Protein AF-0000000078422699 (afdb_homodimer)

Solvent-accessible surface area (backbone atoms only — not comparable to full-atom values): 15041 Å² total; per-residue (Å²): 119,76,71,72,68,52,66,53,75,64,72,73,53,57,76,34,47,80,45,34,54,51,18,48,67,39,39,47,45,42,51,54,51,49,52,51,28,51,74,65,62,49,56,43,73,69,48,46,53,51,52,43,49,31,51,51,50,29,52,61,57,43,57,68,11,42,39,95,70,32,26,22,18,38,62,9,74,78,36,96,46,43,13,43,63,56,28,52,49,47,44,52,46,52,63,69,37,43,90,71,44,94,61,66,64,61,60,46,50,34,25,50,53,44,47,57,75,37,42,42,96,87,67,46,63,53,85,40,61,54,51,91,76,41,50,71,75,107,116,75,71,74,68,52,65,54,74,64,69,73,52,58,75,34,47,77,46,34,55,51,19,48,68,38,39,47,47,41,51,53,52,48,52,50,29,50,76,63,63,48,56,42,73,69,48,46,50,50,51,43,49,32,51,51,50,29,51,59,55,43,57,68,10,41,38,96,69,33,28,22,17,38,64,10,75,78,37,94,47,42,13,43,61,56,27,53,50,47,44,53,45,51,62,69,37,43,88,70,45,94,61,67,64,64,61,46,49,35,25,50,53,43,48,58,74,37,43,42,94,87,68,48,63,53,85,40,61,56,49,89,76,41,50,71,75,108

Foldseek 3Di:
DVVVVPPPLLVVQDQADAFLQSSLVSLQVLLVSCVVCVVVVNCDPVSLVSSLVSNVNSLVRNVQQAEPQLAGARHRPVWPDHWLVSLVSVLVSLVSCVVRYDDDVVSNVSSVVVQVVQQDPVRHGDTDTDHDPPVPVD/DVVVVPPPLLVVQDQADAFLQSSLVSLQVLLVSCVVCVVVVNCDPVSLVSSLVSNVNSLVRNVQQAEPQLAGARHRPVWPDHWLVSLVSVLVSLVSCVVRYDDDVVSNVSSVVVQVVQQDPVRHGDTDTDHDPPVPVD

InterPro domains:
  IPR008930 Terpenoid cyclases/protein prenyltransferase alpha-alpha toroid [SSF48239] (5-136)
  IPR011626 Alpha-macroglobulin-like, TED domain [PF07678] (2-137)
  IPR019742 Alpha-2-macroglobulin, conserved site [PS00477] (16-24)
  IPR047565 Alpha-macroglobulin-like, thiol-ester bond-forming region [SM01419] (8-37)
  IPR050473 Alpha-2-macroglobulin/Complement system [PTHR11412] (1-136)

Nearest PDB structures (foldseek):
  7q1y-assembly2_B  TM=8.318E-01  e=1.169E-13  Homo sapiens
  7q5z-assembly1_A  TM=8.099E-01  e=1.324E-12  Homo sapiens
  7q61-assembly1_A  TM=8.587E-01  e=2.650E-12  Homo sapiens
  7q60-a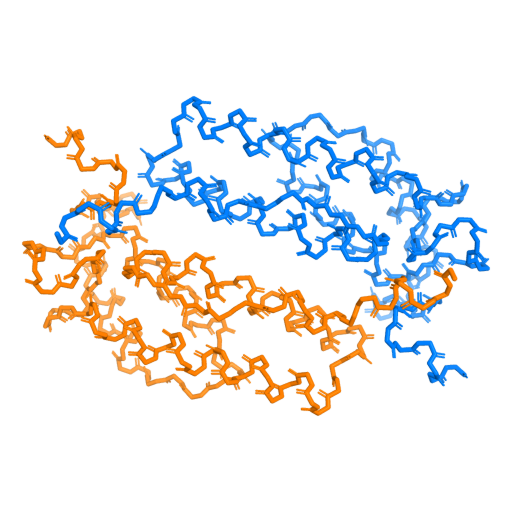ssembly1_A  TM=8.141E-01  e=1.403E-12  Homo sapiens
  7q62-assembly1_A  TM=8.544E-01  e=7.079E-12  Homo sapiens

Structure (mmCIF, N/CA/C/O backbone):
data_AF-0000000078422699-model_v1
#
loop_
_entity.id
_entity.type
_entity.pdbx_description
1 polymer 'Alpha-macroglobulin-like TED domain-containing protein'
#
loop_
_atom_site.group_PDB
_atom_site.id
_atom_site.type_symbol
_atom_site.label_atom_id
_atom_site.label_alt_id
_atom_site.label_comp_id
_atom_site.label_asym_id
_atom_site.label_entity_id
_atom_site.label_seq_id
_atom_site.pdbx_PDB_ins_code
_atom_site.Cartn_x
_atom_site.Cartn_y
_atom_site.Cartn_z
_atom_site.occupancy
_atom_site.B_iso_or_equiv
_atom_site.auth_seq_id
_atom_site.auth_comp_id
_atom_site.auth_asym_id
_atom_site.auth_atom_id
_atom_site.pdbx_PDB_model_num
ATOM 1 N N . MET A 1 1 ? 6.246 -27.844 8.32 1 26.75 1 MET A N 1
ATOM 2 C CA . MET A 1 1 ? 6.441 -27.094 7.078 1 26.75 1 MET A CA 1
ATOM 3 C C . MET A 1 1 ? 5.219 -26.234 6.762 1 26.75 1 MET A C 1
ATOM 5 O O . MET A 1 1 ? 5.352 -25.062 6.391 1 26.75 1 MET A O 1
ATOM 9 N N . MET A 1 2 ? 4.062 -26.922 6.84 1 35.12 2 MET A N 1
ATOM 10 C CA . MET A 1 2 ? 2.688 -26.453 6.668 1 35.12 2 MET A CA 1
ATOM 11 C C . MET A 1 2 ? 2.398 -25.25 7.566 1 35.12 2 MET A C 1
ATOM 13 O O . MET A 1 2 ? 1.687 -24.328 7.172 1 35.12 2 MET A O 1
ATOM 17 N N . GLY A 1 3 ? 2.932 -25.375 8.781 1 38.88 3 GLY A N 1
ATOM 18 C CA . GLY A 1 3 ? 2.646 -24.469 9.883 1 38.88 3 GLY A CA 1
ATOM 19 C C . GLY A 1 3 ? 3.135 -23.047 9.633 1 38.88 3 GLY A C 1
ATOM 20 O O . GLY A 1 3 ? 2.568 -22.094 10.156 1 38.88 3 GLY A O 1
ATOM 21 N N . ALA A 1 4 ? 4.359 -22.891 9.227 1 41.75 4 ALA A N 1
ATOM 22 C CA . ALA A 1 4 ? 5.102 -21.641 9.062 1 41.75 4 ALA A CA 1
ATOM 23 C C . ALA A 1 4 ? 4.504 -20.797 7.949 1 41.75 4 ALA A C 1
ATOM 25 O O . ALA A 1 4 ? 4.664 -19.562 7.938 1 41.75 4 ALA A O 1
ATOM 26 N N . ALA A 1 5 ? 4.051 -21.484 6.922 1 42.28 5 ALA A N 1
ATOM 27 C CA . ALA A 1 5 ? 3.354 -20.953 5.75 1 42.28 5 ALA A CA 1
ATOM 28 C C . ALA A 1 5 ? 2.16 -20.109 6.16 1 42.28 5 ALA A C 1
ATOM 30 O O . ALA A 1 5 ? 1.647 -19.312 5.363 1 42.28 5 ALA A O 1
ATOM 31 N N . LEU A 1 6 ? 1.588 -20.469 7.344 1 43.91 6 LEU A N 1
ATOM 32 C CA . LEU A 1 6 ? 0.316 -19.859 7.723 1 43.91 6 LEU A CA 1
ATOM 33 C C . LEU A 1 6 ? 0.517 -18.422 8.195 1 43.91 6 LEU A C 1
ATOM 35 O O . LEU A 1 6 ? -0.172 -17.969 9.109 1 43.91 6 LEU A O 1
ATOM 39 N N . GLN A 1 7 ? 1.735 -18.031 8.016 1 55.44 7 GLN A N 1
ATOM 40 C CA . GLN A 1 7 ? 1.656 -16.656 8.492 1 55.44 7 GLN A CA 1
ATOM 41 C C . GLN A 1 7 ? 0.415 -15.953 7.949 1 55.44 7 GLN A C 1
ATOM 43 O O . GLN A 1 7 ? 0.156 -15.984 6.746 1 55.44 7 GLN A O 1
ATOM 48 N N . ASN A 1 8 ? -0.54 -15.719 8.945 1 65.62 8 ASN A N 1
ATOM 49 C CA . ASN A 1 8 ? -1.884 -15.164 8.812 1 65.62 8 ASN A CA 1
ATOM 50 C C . ASN A 1 8 ? -1.865 -13.82 8.094 1 65.62 8 ASN A C 1
ATOM 52 O O . ASN A 1 8 ? -0.945 -13.023 8.281 1 65.62 8 ASN A O 1
ATOM 56 N N . ILE A 1 9 ? -2.439 -13.742 6.953 1 74.19 9 ILE A N 1
ATOM 57 C CA . ILE A 1 9 ? -2.576 -12.562 6.109 1 74.19 9 ILE A CA 1
ATOM 58 C C . ILE A 1 9 ? -2.854 -11.336 6.977 1 74.19 9 ILE A C 1
ATOM 60 O O . ILE A 1 9 ? -2.541 -10.203 6.586 1 74.19 9 ILE A O 1
ATOM 64 N N . ASP A 1 10 ? -3.285 -11.633 8.281 1 77.38 10 ASP A N 1
ATOM 65 C CA . ASP A 1 10 ? -3.572 -10.508 9.164 1 77.38 10 ASP A CA 1
ATOM 66 C C . ASP A 1 10 ? -2.283 -9.852 9.656 1 77.38 10 ASP A C 1
ATOM 68 O O . ASP A 1 10 ? -2.295 -8.703 10.094 1 77.38 10 ASP A O 1
ATOM 72 N N . ARG A 1 11 ? -1.204 -10.57 9.523 1 81.19 11 ARG A N 1
ATOM 73 C CA . ARG A 1 11 ? 0.077 -10.031 9.969 1 81.19 11 ARG A CA 1
ATOM 74 C C . ARG A 1 11 ? 0.639 -9.047 8.945 1 81.19 11 ARG A C 1
ATOM 76 O O . ARG A 1 11 ? 1.631 -8.367 9.211 1 81.19 11 ARG A O 1
ATOM 83 N N . LEU A 1 12 ? -0.027 -8.992 7.887 1 82.69 12 LEU A N 1
ATOM 84 C CA . LEU A 1 12 ? 0.387 -8.078 6.836 1 82.69 12 LEU A CA 1
ATOM 85 C C . LEU A 1 12 ? -0.128 -6.668 7.105 1 82.69 12 LEU A C 1
ATOM 87 O O . LEU A 1 12 ? 0.363 -5.699 6.523 1 82.69 12 LEU A O 1
ATOM 91 N N . LEU A 1 13 ? -1.117 -6.59 8.016 1 90.69 13 LEU A N 1
ATOM 92 C CA . LEU A 1 13 ? -1.605 -5.293 8.461 1 90.69 13 LEU A CA 1
ATOM 93 C C . LEU A 1 13 ? -0.64 -4.66 9.453 1 90.69 13 LEU A C 1
ATOM 95 O O . LEU A 1 13 ? -0.006 -5.367 10.242 1 90.69 13 LEU A O 1
ATOM 99 N N . ALA A 1 14 ? -0.514 -3.318 9.352 1 89.81 14 ALA A N 1
ATOM 100 C CA . ALA A 1 14 ? 0.404 -2.625 10.25 1 89.81 14 ALA A CA 1
ATOM 101 C C . ALA A 1 14 ? -0.265 -1.41 10.891 1 89.81 14 ALA A C 1
ATOM 103 O O . ALA A 1 14 ? -0.966 -0.654 10.211 1 89.81 14 ALA A O 1
ATOM 104 N N . MET A 1 15 ? -0.01 -1.233 12.188 1 94.12 15 MET A N 1
ATOM 105 C CA . MET A 1 15 ? -0.495 -0.053 12.898 1 94.12 15 MET A CA 1
ATOM 106 C C . MET A 1 15 ? 0.228 1.203 12.422 1 94.12 15 MET A C 1
ATOM 108 O O . MET A 1 15 ? 1.452 1.296 12.523 1 94.12 15 MET A O 1
ATOM 112 N N . PRO A 1 16 ? -0.598 2.119 11.914 1 94.88 16 PRO A N 1
ATOM 113 C CA . PRO A 1 16 ? 0.04 3.375 11.508 1 94.88 16 PRO A CA 1
ATOM 114 C C . PRO A 1 16 ? 0.616 4.148 12.695 1 94.88 16 PRO A C 1
ATOM 116 O O . PRO A 1 16 ? 0.021 4.164 13.773 1 94.88 16 PRO A O 1
ATOM 119 N N . HIS A 1 17 ? 1.805 4.738 12.523 1 92.94 17 HIS A N 1
ATOM 120 C CA . HIS A 1 17 ? 2.479 5.531 13.547 1 92.94 17 HIS A CA 1
ATOM 121 C C . HIS A 1 17 ? 3.48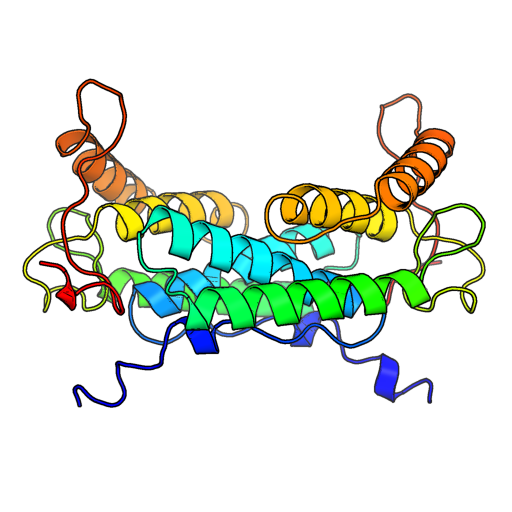2 6.496 12.93 1 92.94 17 HIS A C 1
ATOM 123 O O . HIS A 1 17 ? 3.545 6.629 11.703 1 92.94 17 HIS A O 1
ATOM 129 N N . GLY A 1 18 ? 4.125 7.262 13.883 1 90.44 18 GLY A N 1
ATOM 130 C CA . GLY A 1 18 ? 5.09 8.234 13.391 1 90.44 18 GLY A CA 1
ATOM 131 C C . GLY A 1 18 ? 4.484 9.602 13.141 1 90.44 18 GLY A C 1
ATOM 132 O O . GLY A 1 18 ? 3.348 9.867 13.539 1 90.44 18 GLY A O 1
ATOM 133 N N . CYS A 1 19 ? 5.254 10.438 12.5 1 92 19 CYS A N 1
ATOM 134 C CA . CYS A 1 19 ? 4.762 11.758 12.133 1 92 19 CYS A CA 1
ATOM 135 C C . CYS A 1 19 ? 3.623 11.656 11.125 1 92 19 CYS A C 1
ATOM 137 O O . CYS A 1 19 ? 3.225 10.555 10.742 1 92 19 CYS A O 1
ATOM 139 N N . GLY A 1 20 ? 3.023 12.789 10.812 1 94.62 20 GLY A N 1
ATOM 140 C CA . GLY A 1 20 ? 1.881 12.812 9.914 1 94.62 20 GLY A CA 1
ATOM 141 C C . GLY A 1 20 ? 2.137 12.086 8.609 1 94.62 20 GLY A C 1
ATOM 142 O O . GLY A 1 20 ? 1.288 11.32 8.141 1 94.62 20 GLY A O 1
ATOM 143 N N . GLU A 1 21 ? 3.297 12.32 8.07 1 94 21 GLU A N 1
ATOM 144 C CA . GLU A 1 21 ? 3.627 11.695 6.797 1 94 21 GLU A CA 1
ATOM 145 C C . GLU A 1 21 ? 3.854 10.195 6.957 1 94 21 GLU A C 1
ATOM 147 O O . GLU A 1 21 ? 3.328 9.398 6.18 1 94 21 GLU A O 1
ATOM 152 N N . GLN A 1 22 ? 4.629 9.758 7.945 1 92.56 22 GLN A N 1
ATOM 153 C CA . GLN A 1 22 ? 4.871 8.344 8.211 1 92.56 22 GLN A CA 1
ATOM 154 C C . GLN A 1 22 ? 3.572 7.609 8.516 1 92.56 22 GLN A C 1
ATOM 156 O O . GLN A 1 22 ? 3.369 6.48 8.07 1 92.56 22 GLN A O 1
ATOM 161 N N . ASN A 1 23 ? 2.768 8.281 9.281 1 95.62 23 ASN A N 1
ATOM 162 C CA . ASN A 1 23 ? 1.464 7.719 9.625 1 95.62 23 ASN A CA 1
ATOM 163 C C . ASN A 1 23 ? 0.647 7.395 8.375 1 95.62 23 ASN A C 1
ATOM 165 O O . ASN A 1 23 ? 0.085 6.305 8.258 1 95.62 23 ASN A O 1
ATOM 169 N N . MET A 1 24 ? 0.616 8.289 7.34 1 96.25 24 MET A N 1
ATOM 170 C CA . MET A 1 24 ? -0.187 8.102 6.133 1 96.25 24 MET A CA 1
ATOM 171 C C . MET A 1 24 ? 0.427 7.027 5.234 1 96.25 24 MET A C 1
ATOM 173 O O . MET A 1 24 ? -0.294 6.258 4.602 1 96.25 24 MET A O 1
ATOM 177 N N . VAL A 1 25 ? 1.742 6.977 5.168 1 92.88 25 VAL A N 1
ATOM 178 C CA . VAL A 1 25 ? 2.422 5.996 4.328 1 92.88 25 VAL A CA 1
ATOM 179 C C . VAL A 1 25 ? 2.168 4.59 4.863 1 92.88 25 VAL A C 1
ATOM 181 O O . VAL A 1 25 ? 2.105 3.625 4.098 1 92.88 25 VAL A O 1
ATOM 184 N N . ARG A 1 26 ? 1.968 4.43 6.141 1 92.81 26 ARG A N 1
ATOM 185 C CA . ARG A 1 26 ? 1.632 3.148 6.75 1 92.81 26 ARG A CA 1
ATOM 186 C C . ARG A 1 26 ? 0.13 2.889 6.688 1 92.81 26 ARG A C 1
ATOM 188 O O . ARG A 1 26 ? -0.305 1.735 6.664 1 92.81 26 ARG A O 1
ATOM 195 N N . PHE A 1 27 ? -0.664 3.943 6.633 1 97.12 27 PHE A N 1
ATOM 196 C CA . PHE A 1 27 ? -2.121 3.898 6.621 1 97.12 27 PHE A CA 1
ATOM 197 C C . PHE A 1 27 ? -2.633 3.35 5.293 1 97.12 27 PHE A C 1
ATOM 199 O O . PHE A 1 27 ? -3.502 2.473 5.273 1 97.12 27 PHE A O 1
ATOM 206 N N . ALA A 1 28 ? -2.057 3.764 4.207 1 96.12 28 ALA A N 1
ATOM 207 C CA . ALA A 1 28 ? -2.562 3.502 2.859 1 96.12 28 ALA A CA 1
ATOM 208 C C . ALA A 1 28 ? -2.535 2.01 2.545 1 96.12 28 ALA A C 1
ATOM 210 O O . ALA A 1 28 ? -3.514 1.458 2.035 1 96.12 28 ALA A O 1
ATOM 211 N N . PRO A 1 29 ? -1.442 1.291 2.922 1 94.69 29 PRO A N 1
ATOM 212 C CA . PRO A 1 29 ? -1.408 -0.137 2.598 1 94.69 29 PRO A CA 1
ATOM 213 C C . PRO A 1 29 ? -2.527 -0.923 3.277 1 94.69 29 PRO A C 1
ATOM 215 O O . PRO A 1 29 ? -3.016 -1.911 2.723 1 94.69 29 PRO A O 1
ATOM 218 N N . ASN A 1 30 ? -2.932 -0.471 4.426 1 95.88 30 ASN A N 1
ATOM 219 C CA . ASN A 1 30 ? -3.996 -1.175 5.133 1 95.88 30 ASN A CA 1
ATOM 220 C C . ASN A 1 30 ? -5.301 -1.15 4.344 1 95.88 30 ASN A C 1
ATOM 222 O O . ASN A 1 30 ? -6.074 -2.111 4.379 1 95.88 30 ASN A O 1
ATOM 226 N N . ILE A 1 31 ? -5.543 -0.055 3.656 1 95.88 31 ILE A N 1
ATOM 227 C CA . ILE A 1 31 ? -6.75 0.057 2.844 1 95.88 31 ILE A CA 1
ATOM 228 C C . ILE A 1 31 ? -6.68 -0.929 1.68 1 95.88 31 ILE A C 1
ATOM 230 O O . ILE A 1 31 ? -7.625 -1.68 1.436 1 95.88 31 ILE A O 1
ATOM 234 N N . TYR A 1 32 ? -5.512 -0.931 1.1 1 92.19 32 TYR A N 1
ATOM 235 C CA . TYR A 1 32 ? -5.305 -1.783 -0.065 1 92.19 32 TYR A CA 1
ATOM 236 C C . TYR A 1 32 ? -5.414 -3.256 0.31 1 92.19 32 TYR A C 1
ATOM 238 O O . TYR A 1 32 ? -6.031 -4.043 -0.411 1 92.19 32 TYR A O 1
ATOM 246 N N . ILE A 1 33 ? -4.812 -3.605 1.353 1 92.94 33 ILE A N 1
ATOM 247 C CA . ILE A 1 33 ? -4.828 -4.984 1.827 1 92.94 33 ILE A CA 1
ATOM 248 C C . ILE A 1 33 ? -6.254 -5.402 2.168 1 92.94 33 ILE A C 1
ATOM 250 O O . ILE A 1 33 ? -6.695 -6.492 1.799 1 92.94 33 ILE A O 1
ATOM 254 N N . GLN A 1 34 ? -6.953 -4.539 2.826 1 93.44 34 GLN A N 1
ATOM 255 C CA . GLN A 1 34 ? -8.336 -4.84 3.176 1 93.44 34 GLN A CA 1
ATOM 256 C C . GLN A 1 34 ? -9.188 -5.039 1.924 1 93.44 34 GLN A C 1
ATOM 258 O O . GLN A 1 34 ? -10.008 -5.957 1.862 1 93.44 34 GLN A O 1
ATOM 263 N N . GLN A 1 35 ? -9.031 -4.188 0.954 1 93.12 35 GLN A N 1
ATOM 264 C CA . GLN A 1 35 ? -9.758 -4.309 -0.303 1 93.12 35 GLN A CA 1
ATOM 265 C C . GLN A 1 35 ? -9.477 -5.652 -0.974 1 93.12 35 GLN A C 1
ATOM 267 O O . GLN A 1 35 ? -10.398 -6.32 -1.44 1 93.12 35 GLN A O 1
ATOM 272 N N . TYR A 1 36 ? -8.227 -6.047 -1.002 1 91.25 36 TYR A N 1
ATOM 273 C CA . TYR A 1 36 ? -7.848 -7.316 -1.605 1 91.25 36 TYR A CA 1
ATOM 274 C C . TYR A 1 36 ? -8.5 -8.484 -0.872 1 91.25 36 TYR A C 1
ATOM 276 O O . TYR A 1 36 ? -9.031 -9.398 -1.501 1 91.25 36 TYR A O 1
ATOM 284 N N . LEU A 1 37 ? -8.438 -8.453 0.43 1 91.44 37 LEU A N 1
ATOM 285 C CA . LEU A 1 37 ? -8.984 -9.539 1.238 1 91.44 37 LEU A CA 1
ATOM 286 C C . LEU A 1 37 ? -10.5 -9.617 1.088 1 91.44 37 LEU A C 1
ATOM 288 O O . LEU A 1 37 ? -11.07 -10.711 1.085 1 91.44 37 LEU A O 1
ATOM 292 N N . GLU A 1 38 ? -11.094 -8.461 0.993 1 92 38 GLU A N 1
ATOM 293 C CA . GLU A 1 38 ? -12.539 -8.422 0.8 1 92 38 GLU A CA 1
ATOM 294 C C . GLU A 1 38 ? -12.93 -9.023 -0.547 1 92 38 GLU A C 1
ATOM 296 O O . GLU A 1 38 ? -13.805 -9.891 -0.616 1 92 38 GLU A O 1
ATOM 301 N N . LYS A 1 39 ? -12.25 -8.617 -1.569 1 89.56 39 LYS A N 1
ATOM 302 C CA . LYS A 1 39 ? -12.578 -9.055 -2.924 1 89.56 39 LYS A CA 1
ATOM 303 C C . LYS A 1 39 ? -12.273 -10.539 -3.113 1 89.56 39 LYS A C 1
ATOM 305 O O . LYS A 1 39 ? -12.969 -11.227 -3.859 1 89.56 39 LYS A O 1
ATOM 310 N N . SER A 1 40 ? -11.266 -11.031 -2.443 1 89.94 40 SER A N 1
ATOM 311 C CA . SER A 1 40 ? -10.852 -12.422 -2.596 1 89.94 40 SER A CA 1
ATOM 312 C C . SER A 1 40 ? -11.594 -13.328 -1.615 1 89.94 40 SER A C 1
ATOM 314 O O . SER A 1 40 ? -11.297 -14.523 -1.518 1 89.94 40 SER A O 1
ATOM 316 N N . GLY A 1 41 ? -12.477 -12.781 -0.803 1 89 41 GLY A N 1
ATOM 317 C CA . GLY A 1 41 ? -13.289 -13.562 0.117 1 89 41 GLY A CA 1
ATOM 318 C C . GLY A 1 41 ? -12.523 -14.031 1.335 1 89 41 GLY A C 1
ATOM 319 O O . GLY A 1 41 ? -12.859 -15.062 1.928 1 89 41 GLY A O 1
ATOM 320 N N . GLN A 1 42 ? -11.523 -13.344 1.678 1 90.44 42 GLN A N 1
ATOM 321 C CA . GLN A 1 42 ? -10.656 -13.781 2.768 1 90.44 42 GLN A CA 1
ATOM 322 C C . GLN A 1 42 ? -10.797 -12.867 3.98 1 90.44 42 GLN A C 1
ATOM 324 O O . GLN A 1 42 ? -10.109 -13.055 4.988 1 90.44 42 GLN A O 1
ATOM 329 N N . LEU A 1 43 ? -11.648 -11.852 3.857 1 91.56 43 LEU A N 1
ATOM 330 C CA . LEU A 1 43 ? -11.812 -10.914 4.961 1 91.56 43 LEU A CA 1
ATOM 331 C C . LEU A 1 43 ? -12.734 -11.484 6.031 1 91.56 43 LEU A C 1
ATOM 333 O O . LEU A 1 43 ? -13.945 -11.281 5.988 1 91.56 43 LEU A O 1
ATOM 337 N N . THR A 1 44 ? -12.156 -12.188 7.012 1 91.19 44 THR A N 1
ATOM 338 C CA . THR A 1 44 ? -12.93 -12.703 8.141 1 91.19 44 THR A CA 1
ATOM 339 C C . THR A 1 44 ? -13.305 -11.578 9.094 1 91.19 44 THR A C 1
ATOM 341 O O . THR A 1 44 ? -12.703 -10.508 9.07 1 91.19 44 THR A O 1
ATOM 344 N N . PRO A 1 45 ? -14.258 -11.828 9.953 1 93.25 45 PRO A N 1
ATOM 345 C CA . PRO A 1 45 ? -14.625 -10.797 10.93 1 93.25 45 PRO A CA 1
ATOM 346 C C . PRO A 1 45 ? -13.445 -10.359 11.797 1 93.25 45 PRO A C 1
ATOM 348 O O . PRO A 1 45 ? -13.305 -9.18 12.117 1 93.25 45 PRO A O 1
ATOM 351 N N . GLU A 1 46 ? -12.609 -11.258 12.133 1 92.12 46 GLU A N 1
ATOM 352 C CA . GLU A 1 46 ? -11.453 -10.953 12.969 1 92.12 46 GLU A CA 1
ATOM 353 C C . GLU A 1 46 ? -10.461 -10.047 12.234 1 92.12 46 GLU A C 1
ATOM 355 O O . GLU A 1 46 ? -9.945 -9.086 12.805 1 92.12 46 GLU A O 1
ATOM 360 N N . ILE A 1 47 ? -10.234 -10.391 10.984 1 91.81 47 ILE A N 1
ATOM 361 C CA . ILE A 1 47 ? -9.305 -9.594 10.18 1 91.81 47 ILE A CA 1
ATOM 362 C C . ILE A 1 47 ? -9.906 -8.211 9.922 1 91.81 47 ILE A C 1
ATOM 364 O O . ILE A 1 47 ? -9.195 -7.203 9.969 1 91.81 47 ILE A O 1
ATOM 368 N N . ARG A 1 48 ? -11.18 -8.195 9.656 1 94.75 48 ARG A N 1
ATOM 369 C CA . ARG A 1 48 ? -11.883 -6.941 9.43 1 94.75 48 ARG A CA 1
ATOM 370 C C . ARG A 1 48 ? -11.766 -6.016 10.633 1 94.75 48 ARG A C 1
ATOM 372 O O . ARG A 1 48 ? -11.445 -4.836 10.484 1 94.75 48 ARG A O 1
ATOM 379 N N . ASP A 1 49 ? -11.992 -6.566 11.797 1 95.62 49 ASP A N 1
ATOM 380 C CA . ASP A 1 49 ? -11.93 -5.762 13.016 1 95.62 49 ASP A CA 1
ATOM 381 C C . ASP A 1 49 ? -10.523 -5.207 13.234 1 95.62 49 ASP A C 1
ATOM 383 O O . ASP A 1 49 ? -10.359 -4.051 13.617 1 95.62 49 ASP A O 1
ATOM 387 N N . LYS A 1 50 ? -9.586 -6.012 12.992 1 95.31 50 LYS A N 1
ATOM 388 C CA . LYS A 1 50 ? -8.195 -5.574 13.133 1 95.31 50 LYS A CA 1
ATOM 389 C C . LYS A 1 50 ? -7.867 -4.457 12.148 1 95.31 50 LYS A C 1
ATOM 391 O O . LYS A 1 50 ? -7.309 -3.428 12.531 1 95.31 50 LYS A O 1
ATOM 396 N N . ALA A 1 51 ? -8.18 -4.676 10.898 1 95.94 51 ALA A N 1
ATOM 397 C CA . ALA A 1 51 ? -7.91 -3.695 9.852 1 95.94 51 ALA A CA 1
ATOM 398 C C . ALA A 1 51 ? -8.602 -2.371 10.148 1 95.94 51 ALA A C 1
ATOM 400 O O . ALA A 1 51 ? -7.992 -1.305 10.047 1 95.94 51 ALA A O 1
ATOM 401 N N . GLN A 1 52 ? -9.883 -2.465 10.547 1 97.38 52 GLN A N 1
ATOM 402 C CA . GLN A 1 52 ? -10.648 -1.253 10.82 1 97.38 52 GLN A CA 1
ATOM 403 C C . GLN A 1 52 ? -10.125 -0.545 12.07 1 97.38 52 GLN A C 1
ATOM 405 O O . GLN A 1 52 ? -10.125 0.686 12.141 1 97.38 52 GLN A O 1
ATOM 410 N N . GLY A 1 53 ? -9.688 -1.351 13.07 1 97.62 53 GLY A N 1
ATOM 411 C CA . GLY A 1 53 ? -9.039 -0.756 14.234 1 97.62 53 GLY A CA 1
ATOM 412 C C . GLY A 1 53 ? -7.797 0.039 13.883 1 97.62 53 GLY A C 1
ATOM 413 O O . GLY A 1 53 ? -7.602 1.149 14.383 1 97.62 53 GLY A O 1
ATOM 414 N N . PHE A 1 54 ? -6.969 -0.518 13.031 1 97.69 54 PHE A N 1
ATOM 415 C CA . PHE A 1 54 ? -5.762 0.17 12.578 1 97.69 54 PHE A CA 1
ATOM 416 C C . PHE A 1 54 ? -6.117 1.434 11.805 1 97.69 54 PHE A C 1
ATOM 418 O O . PHE A 1 54 ? -5.496 2.48 12 1 97.69 54 PHE A O 1
ATOM 425 N N . LEU A 1 55 ? -7.152 1.346 10.914 1 98.06 55 LEU A N 1
ATOM 426 C CA . LEU A 1 55 ? -7.566 2.5 10.117 1 98.06 55 LEU A CA 1
ATOM 427 C C . LEU A 1 55 ? -8.109 3.607 11.016 1 98.06 55 LEU A C 1
ATOM 429 O O . LEU A 1 55 ? -7.801 4.785 10.812 1 98.06 55 LEU A O 1
ATOM 433 N N . LYS A 1 56 ? -8.883 3.213 12.07 1 98.31 56 LYS A N 1
ATOM 434 C CA . LYS A 1 56 ? -9.43 4.195 13 1 98.31 56 LYS A CA 1
ATOM 435 C C . LYS A 1 56 ? -8.312 4.902 13.773 1 98.31 56 LYS A C 1
ATOM 437 O O . LYS A 1 56 ? -8.328 6.125 13.914 1 98.31 56 LYS A O 1
ATOM 442 N N . SER A 1 57 ? -7.402 4.133 14.18 1 98.19 57 SER A N 1
ATOM 443 C CA . SER A 1 57 ? -6.277 4.699 14.922 1 98.19 57 SER A CA 1
ATOM 444 C C . SER A 1 57 ? -5.457 5.637 14.039 1 98.19 57 SER A C 1
ATOM 446 O O . SER A 1 57 ? -5.07 6.723 14.469 1 98.19 57 SER A O 1
ATOM 448 N N . GLY A 1 58 ? -5.184 5.203 12.828 1 98.31 58 GLY A N 1
ATOM 449 C CA . GLY A 1 58 ? -4.453 6.043 11.898 1 98.31 58 GLY A CA 1
ATOM 450 C C . GLY A 1 58 ? -5.172 7.336 11.57 1 98.31 58 GLY A C 1
ATOM 451 O O . GLY A 1 58 ? -4.543 8.391 11.453 1 98.31 58 GLY A O 1
ATOM 452 N N . TYR A 1 59 ? -6.484 7.227 11.43 1 98.62 59 TYR A N 1
ATOM 453 C CA . TYR A 1 59 ? -7.309 8.398 11.156 1 98.62 59 TYR A CA 1
ATOM 454 C C . TYR A 1 59 ? -7.234 9.398 12.297 1 98.62 59 TYR A C 1
ATOM 456 O O . TYR A 1 59 ? -6.938 10.578 12.086 1 98.62 59 TYR A O 1
ATOM 464 N N . GLN A 1 60 ? -7.398 8.977 13.5 1 97.94 60 GLN A N 1
ATOM 465 C CA . GLN A 1 60 ? -7.363 9.844 14.672 1 97.94 60 GLN A CA 1
ATOM 466 C C . GLN A 1 60 ? -5.973 10.438 14.867 1 97.94 60 GLN A C 1
ATOM 468 O O . GLN A 1 60 ? -5.844 11.625 15.195 1 97.94 60 GLN A O 1
ATOM 473 N N . ARG A 1 61 ? -5.023 9.648 14.656 1 97.88 61 ARG A N 1
ATOM 474 C CA . ARG A 1 61 ? -3.654 10.133 14.797 1 97.88 61 ARG A CA 1
ATOM 475 C C . ARG A 1 61 ? -3.344 11.219 13.766 1 97.88 61 ARG A C 1
ATOM 477 O O . ARG A 1 61 ? -2.682 12.211 14.078 1 97.88 61 ARG A O 1
ATOM 484 N N . GLU A 1 62 ? -3.811 10.992 12.539 1 98.44 62 GLU A N 1
ATOM 485 C CA . GLU A 1 62 ? -3.512 11.945 11.477 1 98.44 62 GLU A CA 1
ATOM 486 C C . GLU A 1 62 ? -4.117 13.312 11.766 1 98.44 62 GLU A C 1
ATOM 488 O O . GLU A 1 62 ? -3.557 14.344 11.383 1 98.44 62 GLU A O 1
ATOM 493 N N . LEU A 1 63 ? -5.227 13.359 12.5 1 98.31 63 LEU A N 1
ATOM 494 C CA . LEU A 1 63 ? -5.914 14.609 12.805 1 98.31 63 LEU A CA 1
ATOM 495 C C . LEU A 1 63 ? -5.062 15.492 13.703 1 98.31 63 LEU A C 1
ATOM 497 O O . LEU A 1 63 ? -5.219 16.719 13.703 1 98.31 63 LEU A O 1
ATOM 501 N N . LYS A 1 64 ? -4.125 14.914 14.414 1 97.25 64 LYS A N 1
ATOM 502 C CA . LYS A 1 64 ? -3.229 15.68 15.273 1 97.25 64 LYS A CA 1
ATOM 503 C C . LYS A 1 64 ? -2.254 16.516 14.453 1 97.25 64 LYS A C 1
ATOM 505 O O . LYS A 1 64 ? -1.622 17.438 14.977 1 97.25 64 LYS A O 1
ATOM 510 N N . TYR A 1 65 ? -2.209 16.203 13.188 1 97.81 65 TYR A N 1
ATOM 511 C CA . TYR A 1 65 ? -1.249 16.875 12.32 1 97.81 65 TYR A CA 1
ATOM 512 C C . TYR A 1 65 ? -1.954 17.844 11.383 1 97.81 65 TYR A C 1
ATOM 514 O O . TYR A 1 65 ? -1.352 18.344 10.43 1 97.81 65 TYR A O 1
ATOM 522 N N . LYS A 1 66 ? -3.201 18.047 11.648 1 98.25 66 LYS A N 1
ATOM 523 C CA . LYS A 1 66 ? -4.02 18.969 10.875 1 98.25 66 LYS A CA 1
ATOM 524 C C . LYS A 1 66 ? -3.834 20.406 11.367 1 98.25 66 LYS A C 1
ATOM 526 O O . LYS A 1 66 ? -3.797 20.656 12.57 1 98.25 66 LYS A O 1
ATOM 531 N N . HIS A 1 67 ? -3.711 21.344 10.445 1 98.19 67 HIS A N 1
ATOM 532 C CA . HIS A 1 67 ? -3.686 22.781 10.734 1 98.19 67 HIS A CA 1
ATOM 533 C C . HIS A 1 67 ? -5.098 23.359 10.797 1 98.19 67 HIS A C 1
AT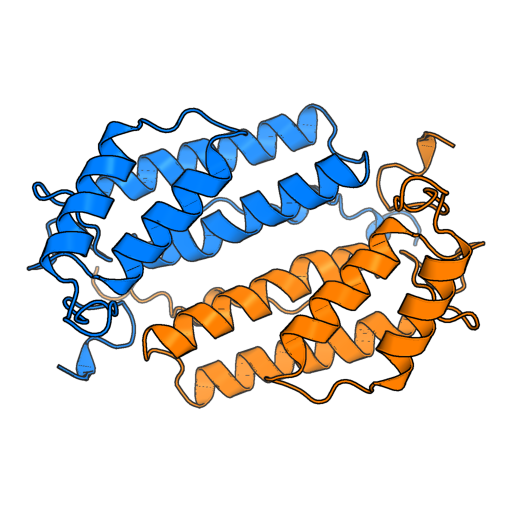OM 535 O O . HIS A 1 67 ? -6.051 22.719 10.344 1 98.19 67 HIS A O 1
ATOM 541 N N . ASP A 1 68 ? -5.172 24.562 11.305 1 97.25 68 ASP A N 1
ATOM 542 C CA . ASP A 1 68 ? -6.457 25.234 11.43 1 97.25 68 ASP A CA 1
ATOM 543 C C . ASP A 1 68 ? -7.059 25.531 10.055 1 97.25 68 ASP A C 1
ATOM 545 O O . ASP A 1 68 ? -8.281 25.578 9.906 1 97.25 68 ASP A O 1
ATOM 549 N N . ASP A 1 69 ? -6.176 25.625 9.039 1 97.38 69 ASP A N 1
ATOM 550 C CA . ASP A 1 69 ? -6.66 25.969 7.703 1 97.38 69 ASP A CA 1
ATOM 551 C C . ASP A 1 69 ? -7.078 24.719 6.934 1 97.38 69 ASP A C 1
ATOM 553 O O . ASP A 1 69 ? -7.406 24.797 5.75 1 97.38 69 ASP A O 1
ATOM 557 N N . GLY A 1 70 ? -6.992 23.516 7.551 1 98 70 GLY A N 1
ATOM 558 C CA . GLY A 1 70 ? -7.449 22.281 6.938 1 98 70 GLY A CA 1
ATOM 559 C C . GLY A 1 70 ? -6.324 21.453 6.344 1 98 70 GLY A C 1
ATOM 560 O O . GLY A 1 70 ? -6.52 20.297 5.98 1 98 70 GLY A O 1
ATOM 561 N N . SER A 1 71 ? -5.16 22.078 6.238 1 98.12 71 SER A N 1
ATOM 562 C CA . SER A 1 71 ? -4.023 21.375 5.645 1 98.12 71 SER A CA 1
ATOM 563 C C . SER A 1 71 ? -3.342 20.469 6.656 1 98.12 71 SER A C 1
ATOM 565 O O . SER A 1 71 ? -3.68 20.484 7.84 1 98.12 71 SER A O 1
ATOM 567 N N . TYR A 1 72 ? -2.477 19.625 6.152 1 98.12 72 TYR A N 1
ATOM 568 C CA . TYR A 1 72 ? -1.713 18.703 6.988 1 98.12 72 TYR A CA 1
ATOM 569 C C . TYR A 1 72 ? -0.215 18.891 6.77 1 98.12 72 TYR A C 1
ATOM 571 O O . TYR A 1 72 ? 0.221 19.25 5.672 1 98.12 72 TYR A O 1
ATOM 579 N N . SER A 1 73 ? 0.484 18.672 7.844 1 96.56 73 SER A N 1
ATOM 580 C CA . SER A 1 73 ? 1.94 18.703 7.758 1 96.56 73 SER A CA 1
ATOM 581 C C . SER A 1 73 ? 2.562 17.594 8.594 1 96.56 73 SER A C 1
ATOM 583 O O . SER A 1 73 ? 1.864 16.906 9.352 1 96.56 73 SER A O 1
ATOM 585 N N . ALA A 1 74 ? 3.854 17.312 8.383 1 93.69 74 ALA A N 1
ATOM 586 C CA . ALA A 1 74 ? 4.555 16.203 9.008 1 93.69 74 ALA A CA 1
ATOM 587 C C . ALA A 1 74 ? 4.523 16.312 10.531 1 93.69 74 ALA A C 1
ATOM 589 O O . ALA A 1 74 ? 4.398 15.312 11.242 1 93.69 74 ALA A O 1
ATOM 590 N N . PHE A 1 75 ? 4.566 17.641 11.023 1 93.88 75 PHE A N 1
ATOM 591 C CA . PHE A 1 75 ? 4.652 17.828 12.469 1 93.88 75 PHE A CA 1
ATOM 592 C C . PHE A 1 75 ? 3.5 18.688 12.969 1 93.88 75 PHE A C 1
ATOM 594 O O . PHE A 1 75 ? 3.596 19.297 14.031 1 93.88 75 PHE A O 1
ATOM 601 N N . GLY A 1 76 ? 2.5 18.688 12.18 1 94.44 76 GLY A N 1
ATOM 602 C CA . GLY A 1 76 ? 1.323 19.438 12.586 1 94.44 76 GLY A CA 1
ATOM 603 C C . GLY A 1 76 ? 1.603 20.922 12.789 1 94.44 76 GLY A C 1
ATOM 604 O O . GLY A 1 76 ? 2.303 21.531 11.984 1 94.44 76 GLY A O 1
ATOM 605 N N . LYS A 1 77 ? 1.048 21.453 13.867 1 93.19 77 LYS A N 1
ATOM 606 C CA . LYS A 1 77 ? 1.062 22.891 14.102 1 93.19 77 LYS A CA 1
ATOM 607 C C . LYS A 1 77 ? 2.471 23.375 14.438 1 93.19 77 LYS A C 1
ATOM 609 O O . LYS A 1 77 ? 2.732 24.578 14.43 1 93.19 77 LYS A O 1
ATOM 614 N N . SER A 1 78 ? 3.316 22.422 14.602 1 92 78 SER A N 1
ATOM 615 C CA . SER A 1 78 ? 4.711 22.797 14.797 1 92 78 SER A CA 1
ATOM 616 C C . SER A 1 78 ? 5.355 23.234 13.484 1 92 78 SER A C 1
ATOM 618 O O . SER A 1 78 ? 6.375 23.922 13.492 1 92 78 SER A O 1
ATOM 620 N N . ASP A 1 79 ? 4.797 22.859 12.398 1 93.06 79 ASP A N 1
ATOM 621 C CA . ASP A 1 79 ? 5.242 23.328 11.086 1 93.06 79 ASP A CA 1
ATOM 622 C C . ASP A 1 79 ? 4.594 24.656 10.727 1 93.06 79 ASP A C 1
ATOM 624 O O . ASP A 1 79 ? 3.428 24.891 11.047 1 93.06 79 ASP A O 1
ATOM 628 N N . ALA A 1 80 ? 5.371 25.453 10.047 1 93 80 ALA A N 1
ATOM 629 C CA . ALA A 1 80 ? 4.891 26.781 9.711 1 93 80 ALA A CA 1
ATOM 630 C C . ALA A 1 80 ? 3.674 26.719 8.789 1 93 80 ALA A C 1
ATOM 632 O O . ALA A 1 80 ? 2.799 27.594 8.844 1 93 80 ALA A O 1
ATOM 633 N N . THR A 1 81 ? 3.602 25.75 7.973 1 94.38 81 THR A N 1
ATOM 634 C CA . THR A 1 81 ? 2.508 25.609 7.02 1 94.38 81 THR A CA 1
ATOM 635 C C . THR A 1 81 ? 2.211 24.141 6.75 1 94.38 81 THR A C 1
ATOM 637 O O . THR A 1 81 ? 3.023 23.266 7.066 1 94.38 81 THR A O 1
ATOM 640 N N . GLY A 1 82 ? 1.006 23.969 6.207 1 95.69 82 GLY A N 1
ATOM 641 C CA . GLY A 1 82 ? 0.699 22.641 5.668 1 95.69 82 GLY A CA 1
ATOM 642 C C . GLY A 1 82 ? 1.532 22.297 4.449 1 95.69 82 GLY A C 1
ATOM 643 O O . GLY A 1 82 ? 2.195 23.156 3.871 1 95.69 82 GLY A O 1
ATOM 644 N N . ASN A 1 83 ? 1.549 21.031 4.156 1 95.81 83 ASN A N 1
ATOM 645 C CA . ASN A 1 83 ? 2.242 20.547 2.967 1 95.81 83 ASN A CA 1
ATOM 646 C C . ASN A 1 83 ? 1.261 20.094 1.895 1 95.81 83 ASN A C 1
ATOM 648 O O . ASN A 1 83 ? 0.35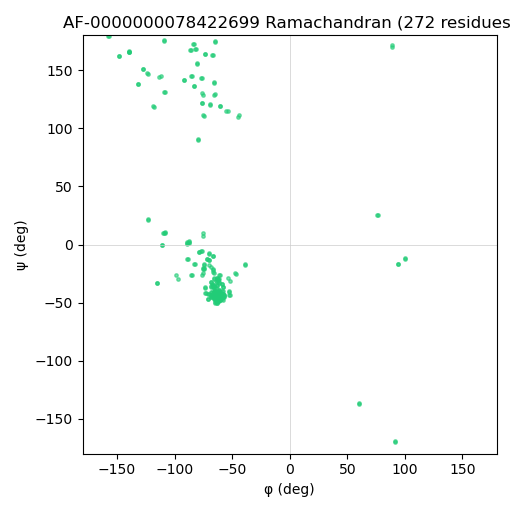4 19.297 2.176 1 95.81 83 ASN A O 1
ATOM 652 N N . THR A 1 84 ? 1.475 20.547 0.689 1 95.56 84 THR A N 1
ATOM 653 C CA . THR A 1 84 ? 0.517 20.266 -0.377 1 95.56 84 THR A CA 1
ATOM 654 C C . THR A 1 84 ? 0.483 18.781 -0.711 1 95.56 84 THR A C 1
ATOM 656 O O . THR A 1 84 ? -0.592 18.203 -0.868 1 95.56 84 THR A O 1
ATOM 659 N N . TRP A 1 85 ? 1.631 18.172 -0.778 1 93.44 85 TRP A N 1
ATOM 660 C CA . TRP A 1 85 ? 1.705 16.75 -1.143 1 93.44 85 TRP A CA 1
ATOM 661 C C . TRP A 1 85 ? 1.103 15.883 -0.049 1 93.44 85 TRP A C 1
ATOM 663 O O . TRP A 1 85 ? 0.335 14.961 -0.336 1 93.44 85 TRP A O 1
ATOM 673 N N . LEU A 1 86 ? 1.444 16.172 1.165 1 95.5 86 LEU A N 1
ATOM 674 C CA . LEU A 1 86 ? 0.889 15.391 2.27 1 95.5 86 LEU A CA 1
ATOM 675 C C . LEU A 1 86 ? -0.62 15.594 2.369 1 95.5 86 LEU A C 1
ATOM 677 O O . LEU A 1 86 ? -1.365 14.633 2.578 1 95.5 86 LEU A O 1
ATOM 681 N N . THR A 1 87 ? -1.084 16.828 2.254 1 97.62 87 THR A N 1
ATOM 682 C CA . THR A 1 87 ? -2.51 17.125 2.32 1 97.62 87 THR A CA 1
ATOM 683 C C . THR A 1 87 ? -3.27 16.391 1.223 1 97.62 87 THR A C 1
ATOM 685 O O . THR A 1 87 ? -4.32 15.797 1.478 1 97.62 87 THR A O 1
ATOM 688 N N . ALA A 1 88 ? -2.744 16.406 0.039 1 96.44 88 ALA A N 1
ATOM 689 C CA . ALA A 1 88 ? -3.375 15.672 -1.058 1 96.44 88 ALA A CA 1
ATOM 690 C C . ALA A 1 88 ? -3.41 14.18 -0.77 1 96.44 88 ALA A C 1
ATOM 692 O O . ALA A 1 88 ? -4.402 13.508 -1.062 1 96.44 88 ALA A O 1
ATOM 693 N N . PHE A 1 89 ? -2.328 13.688 -0.257 1 95.94 89 PHE A N 1
ATOM 694 C CA . PHE A 1 89 ? -2.223 12.281 0.085 1 95.94 89 PHE A CA 1
ATOM 695 C C . PHE A 1 89 ? -3.24 11.906 1.156 1 95.94 89 PHE A C 1
ATOM 697 O O . PHE A 1 89 ? -3.863 10.844 1.083 1 95.94 89 PHE A O 1
ATOM 704 N N . VAL A 1 90 ? -3.414 12.727 2.125 1 98.12 90 VAL A N 1
ATOM 705 C CA . VAL A 1 90 ? -4.387 12.523 3.193 1 98.12 90 VAL A CA 1
ATOM 706 C C . VAL A 1 90 ? -5.793 12.461 2.605 1 98.12 90 VAL A C 1
ATOM 708 O O . VAL A 1 90 ? -6.559 11.539 2.908 1 98.12 90 VAL A O 1
ATOM 711 N N . VAL A 1 91 ? -6.145 13.383 1.748 1 98.12 91 VAL A N 1
ATOM 712 C CA . VAL A 1 91 ? -7.465 13.422 1.127 1 98.12 91 VAL A CA 1
ATOM 713 C C . VAL A 1 91 ? -7.723 12.117 0.38 1 98.12 91 VAL A C 1
ATOM 715 O O . VAL A 1 91 ? -8.797 11.523 0.512 1 98.12 91 VAL A O 1
ATOM 718 N N . LYS A 1 92 ? -6.727 11.68 -0.341 1 96.81 92 LYS A N 1
ATOM 719 C CA . LYS A 1 92 ? -6.855 10.438 -1.096 1 96.81 92 LYS A CA 1
ATOM 720 C C . LYS A 1 92 ? -7.086 9.25 -0.165 1 96.81 92 LYS A C 1
ATOM 722 O O . LYS A 1 92 ? -8.008 8.453 -0.38 1 96.81 92 LYS A O 1
ATOM 727 N N . CYS A 1 93 ? -6.309 9.156 0.825 1 97.94 93 CYS A N 1
ATOM 728 C CA . CYS A 1 93 ? -6.383 8.039 1.756 1 97.94 93 CYS A CA 1
ATOM 729 C C . CYS A 1 93 ? -7.699 8.055 2.525 1 97.94 93 CYS A C 1
ATOM 731 O O . CYS A 1 93 ? -8.344 7.016 2.684 1 97.94 93 CYS A O 1
ATOM 733 N N . PHE A 1 94 ? -8.078 9.242 3.031 1 98.56 94 PHE A N 1
ATOM 734 C CA . PHE A 1 94 ? -9.336 9.352 3.758 1 98.56 94 PHE A CA 1
ATOM 735 C C . PHE A 1 94 ? -10.516 8.992 2.859 1 98.56 94 PHE A C 1
ATOM 737 O O . PHE A 1 94 ? -11.43 8.273 3.275 1 98.56 94 PHE A O 1
ATOM 744 N N . GLY A 1 95 ? -10.5 9.438 1.635 1 97.88 95 GLY A N 1
ATOM 745 C CA . GLY A 1 95 ? -11.539 9.07 0.689 1 97.88 95 GLY A CA 1
ATOM 746 C C . GLY A 1 95 ? -11.664 7.574 0.486 1 97.88 95 GLY A C 1
ATOM 747 O O . GLY A 1 95 ? -12.773 7.035 0.46 1 97.88 95 GLY A O 1
ATOM 748 N N . GLN A 1 96 ? -10.578 6.898 0.374 1 97.06 96 GLN A N 1
ATOM 749 C CA . GLN A 1 96 ? -10.547 5.461 0.129 1 97.06 96 GLN A CA 1
ATOM 750 C C . GLN A 1 96 ? -10.914 4.68 1.386 1 97.06 96 GLN A C 1
ATOM 752 O O . GLN A 1 96 ? -11.312 3.514 1.305 1 97.06 96 GLN A O 1
ATOM 757 N N . ALA A 1 97 ? -10.797 5.281 2.508 1 97.94 97 ALA A N 1
ATOM 758 C CA . ALA A 1 97 ? -11.047 4.598 3.773 1 97.94 97 ALA A CA 1
ATOM 759 C C . ALA A 1 97 ? -12.516 4.711 4.172 1 97.94 97 ALA A C 1
ATOM 761 O O . ALA A 1 97 ? -12.992 3.977 5.039 1 97.94 97 ALA A O 1
ATOM 762 N N . ARG A 1 98 ? -13.289 5.551 3.553 1 97 98 ARG A N 1
ATOM 763 C CA . ARG A 1 98 ? -14.664 5.883 3.92 1 97 98 ARG A CA 1
ATOM 764 C C . ARG A 1 98 ? -15.547 4.637 3.943 1 97 98 ARG A C 1
ATOM 766 O O . ARG A 1 98 ? -16.406 4.492 4.812 1 97 98 ARG A O 1
ATOM 773 N N . PRO A 1 99 ? -15.383 3.73 2.988 1 95.75 99 PRO A N 1
ATOM 774 C CA . PRO A 1 99 ? -16.234 2.541 3.02 1 95.75 99 PRO A CA 1
ATOM 775 C C . PRO A 1 99 ? -15.953 1.642 4.223 1 95.75 99 PRO A C 1
ATOM 777 O O . PRO A 1 99 ? -16.75 0.745 4.527 1 95.75 99 PRO A O 1
ATOM 780 N N . TYR A 1 100 ? -14.938 1.866 4.957 1 96.38 100 TYR A N 1
ATOM 781 C CA . TYR A 1 100 ? -14.508 0.92 5.98 1 96.38 100 TYR A CA 1
ATOM 782 C C . TYR A 1 100 ? -14.633 1.526 7.371 1 96.38 100 TYR A C 1
ATOM 784 O O . TYR A 1 100 ? -14.828 0.808 8.352 1 96.38 100 TYR A O 1
ATOM 792 N N . ILE A 1 101 ? -14.43 2.812 7.488 1 97.56 101 ILE A N 1
ATOM 793 C CA . ILE A 1 101 ? -14.508 3.496 8.773 1 97.56 101 ILE A CA 1
ATOM 794 C C . ILE A 1 101 ? -15.211 4.844 8.602 1 97.56 101 ILE A C 1
ATOM 796 O O . ILE A 1 101 ? -15.352 5.332 7.477 1 97.56 101 ILE A O 1
ATOM 800 N N . PHE A 1 102 ? -15.594 5.414 9.758 1 97.19 102 PHE A N 1
ATOM 801 C CA . PHE A 1 102 ? -16.156 6.758 9.719 1 97.19 102 PHE A CA 1
ATOM 802 C C . PHE A 1 102 ? -15.07 7.801 9.516 1 97.19 102 PHE A C 1
ATOM 804 O O . PHE A 1 102 ? -14.094 7.84 10.266 1 97.19 102 PHE A O 1
ATOM 811 N N . ILE A 1 103 ? -15.242 8.547 8.461 1 98.12 103 ILE A N 1
ATOM 812 C CA . ILE A 1 103 ? -14.414 9.711 8.172 1 98.12 103 ILE A CA 1
ATOM 813 C C . ILE A 1 103 ? -15.289 10.969 8.141 1 98.12 103 ILE A C 1
ATOM 815 O O . ILE A 1 103 ? -16.25 11.039 7.375 1 98.12 103 ILE A O 1
ATOM 819 N N . ASP A 1 104 ? -14.977 11.898 9.039 1 98.06 104 ASP A N 1
ATOM 820 C CA . ASP A 1 104 ? -15.695 13.172 9.008 1 98.06 104 ASP A CA 1
ATOM 821 C C . ASP A 1 104 ? -15.484 13.891 7.676 1 98.06 104 ASP A C 1
ATOM 823 O O . ASP A 1 104 ? -14.359 14.281 7.352 1 98.06 104 ASP A O 1
ATOM 827 N N . GLN A 1 105 ? -16.516 14.125 6.965 1 97.06 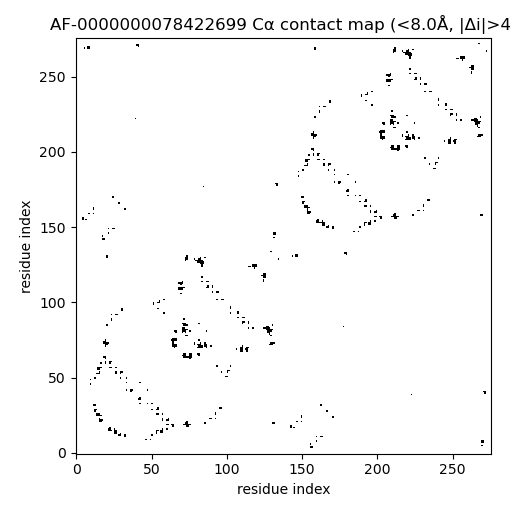105 GLN A N 1
ATOM 828 C CA . GLN A 1 105 ? -16.469 14.75 5.645 1 97.06 105 GLN A CA 1
ATOM 829 C C . GLN A 1 105 ? -15.883 16.156 5.719 1 97.06 105 GLN A C 1
ATOM 831 O O . GLN A 1 105 ? -15.234 16.609 4.773 1 97.06 105 GLN A O 1
ATOM 836 N N . GLN A 1 106 ? -16 16.781 6.816 1 97.88 106 GLN A N 1
ATOM 837 C CA . GLN A 1 106 ? -15.492 18.141 6.977 1 97.88 106 GLN A CA 1
ATOM 838 C C . GLN A 1 106 ? -13.969 18.172 6.887 1 97.88 106 GLN A C 1
ATOM 840 O O . GLN A 1 106 ? -13.391 19.141 6.375 1 97.88 106 GLN A O 1
ATOM 845 N N . HIS A 1 107 ? -13.375 17.125 7.383 1 97.94 107 HIS A N 1
ATOM 846 C CA . HIS A 1 107 ? -11.914 17.062 7.324 1 97.94 107 HIS A CA 1
ATOM 847 C C . HIS A 1 107 ? -11.43 16.938 5.883 1 97.94 107 HIS A C 1
ATOM 849 O O . HIS A 1 107 ? -10.391 17.5 5.52 1 97.94 107 HIS A O 1
ATOM 855 N N . ILE A 1 108 ? -12.156 16.219 5.047 1 98.06 108 ILE A N 1
ATOM 856 C CA . ILE A 1 108 ? -11.812 16.062 3.639 1 98.06 108 ILE A CA 1
ATOM 857 C C . ILE A 1 108 ? -12.086 17.375 2.889 1 98.06 108 ILE A C 1
ATOM 859 O O . ILE A 1 108 ? -11.25 17.844 2.123 1 98.06 108 ILE A O 1
ATOM 863 N N . GLU A 1 109 ? -13.188 17.984 3.203 1 98.12 109 GLU A N 1
ATOM 864 C CA . GLU A 1 109 ? -13.578 19.203 2.51 1 98.12 109 GLU A CA 1
ATOM 865 C C . GLU A 1 109 ? -12.633 20.359 2.836 1 98.12 109 GLU A C 1
ATOM 867 O O . GLU A 1 109 ? -12.258 21.125 1.952 1 98.12 109 GLU A O 1
ATOM 872 N N . ASP A 1 110 ? -12.289 20.5 4.102 1 98.25 110 ASP A N 1
ATOM 873 C CA . ASP A 1 110 ? -11.336 21.547 4.512 1 98.25 110 ASP A CA 1
ATOM 874 C C . ASP A 1 110 ? -10.016 21.391 3.77 1 98.25 110 ASP A C 1
ATOM 876 O O . ASP A 1 110 ? -9.445 22.391 3.295 1 98.25 110 ASP A O 1
ATOM 880 N N . ALA A 1 111 ? -9.555 20.172 3.695 1 98.12 111 ALA A N 1
ATOM 881 C CA . ALA A 1 111 ? -8.273 19.906 3.037 1 98.12 111 ALA A CA 1
ATOM 882 C C . ALA A 1 111 ? -8.352 20.203 1.544 1 98.12 111 ALA A C 1
ATOM 884 O O . ALA A 1 111 ? -7.434 20.797 0.973 1 98.12 111 ALA A O 1
ATOM 885 N N . LEU A 1 112 ? -9.445 19.828 0.938 1 97.19 112 LEU A N 1
ATOM 886 C CA . LEU A 1 112 ? -9.641 20.062 -0.487 1 97.19 112 LEU A CA 1
ATOM 887 C C . LEU A 1 112 ? -9.695 21.562 -0.775 1 97.19 112 LEU A C 1
ATOM 889 O O . LEU A 1 112 ? -9.125 22.031 -1.761 1 97.19 112 LEU A O 1
ATOM 893 N N . LYS A 1 113 ? -10.391 22.297 0.053 1 97.31 113 LYS A N 1
ATOM 894 C CA . LYS A 1 113 ? -10.469 23.75 -0.105 1 97.31 113 LYS A CA 1
ATOM 895 C C . LYS A 1 113 ? -9.086 24.375 -0.027 1 97.31 113 LYS A C 1
ATOM 897 O O . LYS A 1 113 ? -8.75 25.25 -0.831 1 97.31 113 LYS A O 1
ATOM 902 N N . TRP A 1 114 ? -8.336 23.969 0.932 1 97.5 114 TRP A N 1
ATOM 903 C CA . TRP A 1 114 ? -6.98 24.5 1.074 1 97.5 114 TRP A CA 1
ATOM 904 C C . TRP A 1 114 ? -6.145 24.172 -0.161 1 97.5 114 TRP A C 1
ATOM 906 O O . TRP A 1 114 ? -5.41 25.031 -0.658 1 97.5 114 TRP A O 1
ATOM 916 N N . LEU A 1 115 ? -6.246 22.953 -0.674 1 96.19 115 LEU A N 1
ATOM 917 C CA . LEU A 1 115 ? -5.516 22.562 -1.872 1 96.19 115 LEU A CA 1
ATOM 918 C C . LEU A 1 115 ? -5.93 23.406 -3.068 1 96.19 115 LEU A C 1
ATOM 920 O O . LEU A 1 115 ? -5.082 23.812 -3.873 1 96.19 115 LEU A O 1
ATOM 924 N N . GLN A 1 116 ? -7.176 23.656 -3.154 1 95.06 116 GLN A N 1
ATOM 925 C CA . GLN A 1 116 ? -7.691 24.453 -4.262 1 95.06 116 GLN A CA 1
ATOM 926 C C . GLN A 1 116 ? -7.098 25.859 -4.254 1 95.06 116 GLN A C 1
ATOM 928 O O . GLN A 1 116 ? -6.879 26.453 -5.312 1 95.06 116 GLN A O 1
ATOM 933 N N . GLN A 1 117 ? -6.828 26.391 -3.1 1 94.62 117 GLN A N 1
ATOM 934 C CA . GLN A 1 117 ? -6.23 27.703 -2.969 1 94.62 117 GLN A CA 1
ATOM 935 C C . GLN A 1 117 ? -4.789 27.703 -3.469 1 94.62 117 GLN A C 1
ATOM 937 O O . GLN A 1 117 ? -4.23 28.766 -3.768 1 94.62 117 GLN A O 1
ATOM 942 N N . HIS A 1 118 ? -4.258 26.547 -3.537 1 92.81 118 HIS A N 1
ATOM 943 C CA . HIS A 1 118 ? -2.869 26.438 -3.967 1 92.81 118 HIS A CA 1
ATOM 944 C C . HIS A 1 118 ? -2.77 25.828 -5.363 1 92.81 118 HIS A C 1
ATOM 946 O O . HIS A 1 118 ? -1.705 25.359 -5.766 1 92.81 118 HIS A O 1
ATOM 952 N N . GLN A 1 119 ? -3.865 25.688 -6.008 1 88.12 119 GLN A N 1
ATOM 953 C CA . GLN A 1 119 ? -3.898 25.125 -7.355 1 88.12 119 GLN A CA 1
ATOM 954 C C . GLN A 1 119 ? -3.412 26.141 -8.383 1 88.12 119 GLN A C 1
ATOM 956 O O . GLN A 1 119 ? -3.811 27.297 -8.352 1 88.12 119 GLN A O 1
ATOM 961 N N . MET A 1 120 ? -2.525 25.719 -9.188 1 86.94 120 MET A N 1
ATOM 962 C CA . MET A 1 120 ? -2.004 26.547 -10.266 1 86.94 120 MET A CA 1
ATOM 963 C C . MET A 1 120 ? -2.912 26.484 -11.492 1 86.94 120 MET A C 1
ATOM 965 O O . MET A 1 120 ? -3.863 25.703 -11.523 1 86.94 120 MET A O 1
ATOM 969 N N . GLU A 1 121 ? -2.609 27.312 -12.453 1 83.38 121 GLU A N 1
ATOM 970 C CA . GLU A 1 121 ? -3.4 27.359 -13.68 1 83.38 121 GLU A CA 1
ATOM 971 C C . GLU A 1 121 ? -3.35 26.016 -14.414 1 83.38 121 GLU A C 1
ATOM 973 O O . GLU A 1 121 ? -4.312 25.641 -15.086 1 83.38 121 GLU A O 1
ATOM 978 N N . SER A 1 122 ? -2.33 25.328 -14.289 1 80.31 122 SER A N 1
ATOM 979 C CA . SER A 1 122 ? -2.117 24.031 -14.938 1 80.31 122 SER A CA 1
ATOM 980 C C . SER A 1 122 ? -2.982 22.953 -14.305 1 80.31 122 SER A C 1
ATOM 982 O O . SER A 1 122 ? -3.133 21.859 -14.867 1 80.31 122 SER A O 1
ATOM 984 N N . GLY A 1 123 ? -3.578 23.281 -13.133 1 77.12 123 GLY A N 1
ATOM 985 C CA . GLY A 1 123 ? -4.332 22.281 -12.398 1 77.12 123 GLY A CA 1
ATOM 986 C C . GLY A 1 123 ? -3.506 21.578 -11.336 1 77.12 123 GLY A C 1
ATOM 987 O O . GLY A 1 123 ? -4.059 20.922 -10.445 1 77.12 123 GLY A O 1
ATOM 988 N N . CYS A 1 124 ? -2.225 21.812 -11.602 1 80.31 124 CYS A N 1
ATOM 989 C CA . CYS A 1 124 ? -1.328 21.234 -10.609 1 80.31 124 CYS A CA 1
ATOM 990 C C . CYS A 1 124 ? -1.245 22.125 -9.367 1 80.31 124 CYS A C 1
ATOM 992 O O . CYS A 1 124 ? -1.613 23.297 -9.414 1 80.31 124 CYS A O 1
ATOM 994 N N . PHE A 1 125 ? -0.893 21.516 -8.234 1 82.62 125 PHE A N 1
ATOM 995 C CA . PHE A 1 125 ? -0.797 22.281 -6.996 1 82.62 125 PHE A CA 1
ATOM 996 C C . PHE A 1 125 ? 0.621 22.797 -6.789 1 82.62 125 PHE A C 1
ATOM 998 O O . PHE A 1 125 ? 1.592 22.094 -7.086 1 82.62 125 PHE A O 1
ATOM 1005 N N . GLN A 1 126 ? 0.588 24 -6.281 1 85.25 126 GLN A N 1
ATOM 1006 C CA . GLN A 1 126 ? 1.876 24.547 -5.855 1 85.25 126 GLN A CA 1
ATOM 1007 C C . GLN A 1 126 ? 2.441 23.75 -4.68 1 85.25 126 GLN A C 1
ATOM 1009 O O . GLN A 1 126 ? 1.722 23.438 -3.73 1 85.25 126 GLN A O 1
ATOM 1014 N N . SER A 1 127 ? 3.645 23.359 -4.84 1 85.5 127 SER A N 1
ATOM 1015 C CA . SER A 1 127 ? 4.281 22.625 -3.742 1 85.5 127 SER A CA 1
ATOM 1016 C C . SER A 1 127 ? 4.664 23.578 -2.607 1 85.5 127 SER A C 1
ATOM 1018 O O . SER A 1 127 ? 5.488 24.469 -2.791 1 85.5 127 SER A O 1
ATOM 1020 N N . VAL A 1 128 ? 4 23.453 -1.522 1 89.56 128 VAL A N 1
ATOM 1021 C CA . VAL A 1 128 ? 4.312 24.25 -0.342 1 89.56 128 VAL A CA 1
ATOM 1022 C C . VAL A 1 128 ? 4.504 23.344 0.866 1 89.56 128 VAL A C 1
ATOM 1024 O O . VAL A 1 128 ? 3.957 22.234 0.908 1 89.56 128 VAL A O 1
ATOM 1027 N N . GLY A 1 129 ? 5.383 23.844 1.836 1 90.56 129 GLY A N 1
ATOM 1028 C CA . GLY A 1 129 ? 5.594 23.109 3.08 1 90.56 129 GLY A CA 1
ATOM 1029 C C . GLY A 1 129 ? 6.715 22.094 2.996 1 90.56 129 GLY A C 1
ATOM 1030 O O . GLY A 1 129 ? 7.238 21.828 1.912 1 90.56 129 GLY A O 1
ATOM 1031 N N . LYS A 1 130 ? 7.047 21.578 4.172 1 85.69 130 LYS A N 1
ATOM 1032 C CA . LYS A 1 130 ? 8.18 20.656 4.258 1 85.69 130 LYS A CA 1
ATOM 1033 C C . LYS A 1 130 ? 7.711 19.25 4.594 1 85.69 130 LYS A C 1
ATOM 1035 O O . LYS A 1 130 ? 6.707 19.062 5.289 1 85.69 130 LYS A O 1
ATOM 1040 N N . LEU A 1 131 ? 8.453 18.328 3.979 1 89.31 131 LEU A N 1
ATOM 1041 C CA . LEU A 1 131 ? 8.281 16.906 4.309 1 89.31 131 LEU A CA 1
ATOM 1042 C C . LEU A 1 131 ? 9.492 16.391 5.078 1 89.31 131 LEU A C 1
ATOM 1044 O O . LEU A 1 131 ? 10.438 17.125 5.34 1 89.31 131 LEU A O 1
ATOM 1048 N N . LEU A 1 132 ? 9.438 15.18 5.52 1 80.44 132 LEU A N 1
ATOM 1049 C CA . LEU A 1 132 ? 10.453 14.633 6.41 1 80.44 132 LEU A CA 1
ATOM 1050 C C . LEU A 1 132 ? 11.82 14.641 5.742 1 80.44 132 LEU A C 1
ATOM 1052 O O . LEU A 1 132 ? 12.812 15.023 6.367 1 80.44 132 LEU A O 1
ATOM 1056 N N . ASN A 1 133 ? 12 14.219 4.531 1 71 133 ASN A N 1
ATOM 1057 C CA . ASN A 1 133 ? 13.32 14.117 3.916 1 71 133 ASN A CA 1
ATOM 1058 C C . ASN A 1 133 ? 13.617 15.312 3.016 1 71 133 ASN A C 1
ATOM 1060 O O . ASN A 1 133 ? 14.75 15.477 2.547 1 71 133 ASN A O 1
ATOM 1064 N N . ASN A 1 134 ? 12.664 16.016 2.439 1 62.59 134 ASN A N 1
ATOM 1065 C CA . ASN A 1 134 ? 13.016 17.094 1.52 1 62.59 134 ASN A CA 1
ATOM 1066 C C . ASN A 1 134 ? 13.188 18.422 2.25 1 62.59 134 ASN A C 1
ATOM 1068 O O . ASN A 1 134 ? 13.344 19.469 1.618 1 62.59 134 ASN A O 1
ATOM 1072 N N . ALA A 1 135 ? 13.07 18.547 3.598 1 49.62 135 ALA A N 1
ATOM 1073 C CA . ALA A 1 135 ? 13.281 19.828 4.262 1 49.62 135 ALA A CA 1
ATOM 1074 C C . ALA A 1 135 ? 14.555 20.5 3.76 1 49.62 135 ALA A C 1
ATOM 1076 O O . ALA A 1 135 ? 14.688 21.719 3.834 1 49.62 135 ALA A O 1
ATOM 1077 N N . LEU A 1 136 ? 15.578 19.812 3.252 1 41.22 136 LEU A N 1
ATOM 1078 C CA . LEU A 1 136 ? 16.781 20.609 2.984 1 41.22 136 LEU A CA 1
ATOM 1079 C C . LEU A 1 136 ? 16.594 21.453 1.729 1 41.22 136 LEU A C 1
ATOM 1081 O O . LEU A 1 136 ? 17.438 22.297 1.419 1 41.22 136 LEU A O 1
ATOM 1085 N N . GLN A 1 137 ? 15.711 20.969 0.896 1 36.97 137 GLN A N 1
ATOM 1086 C CA . GLN A 1 137 ? 15.945 21.812 -0.273 1 36.97 137 GLN A CA 1
ATOM 1087 C C . GLN A 1 137 ? 15.32 23.188 -0.094 1 36.97 137 GLN A C 1
ATOM 1089 O O . GLN A 1 137 ? 15.391 24.031 -0.995 1 36.97 137 GLN A O 1
ATOM 1094 N N . VAL A 1 138 ? 14.578 23.453 0.971 1 33.47 138 VAL A N 1
ATOM 1095 C CA . VAL A 1 138 ? 14.297 24.875 0.847 1 33.47 138 VAL A CA 1
ATOM 1096 C C . VAL A 1 138 ? 15.539 25.688 1.198 1 33.47 138 VAL A C 1
ATOM 1098 O O . VAL A 1 138 ? 16.297 25.312 2.092 1 33.47 138 VAL A O 1
ATOM 1101 N N . MET B 1 1 ? 14.883 14.734 20.781 1 26.91 1 MET B N 1
ATOM 1102 C CA . MET B 1 1 ? 13.484 14.695 20.359 1 26.91 1 MET B CA 1
ATOM 1103 C C . MET B 1 1 ? 13.375 14.633 18.844 1 26.91 1 MET B C 1
ATOM 1105 O O . MET B 1 1 ? 12.586 13.859 18.297 1 26.91 1 MET B O 1
ATOM 1109 N N . MET B 1 2 ? 14.141 15.555 18.25 1 35.59 2 MET B N 1
ATOM 1110 C CA . MET B 1 2 ? 14.344 15.766 16.812 1 35.59 2 MET B CA 1
ATOM 1111 C C . MET B 1 2 ? 14.773 14.477 16.125 1 35.59 2 MET B C 1
ATOM 1113 O O . MET B 1 2 ? 14.359 14.203 15 1 35.59 2 MET B O 1
ATOM 1117 N N . GLY B 1 3 ? 15.641 13.773 16.859 1 39.28 3 GLY B N 1
ATOM 1118 C CA . GLY B 1 3 ? 16.328 12.617 16.312 1 39.28 3 GLY B CA 1
ATOM 1119 C C . GLY B 1 3 ? 15.391 11.477 15.961 1 39.28 3 GLY B C 1
ATOM 1120 O O . GLY B 1 3 ? 15.719 10.625 15.133 1 39.28 3 GLY B O 1
ATOM 1121 N N . ALA B 1 4 ? 14.547 11.102 16.875 1 43.06 4 ALA B N 1
ATOM 1122 C CA . ALA B 1 4 ? 13.648 9.953 16.844 1 43.06 4 ALA B CA 1
ATOM 1123 C C . ALA B 1 4 ? 12.609 10.094 15.727 1 43.06 4 ALA B C 1
ATOM 1125 O O . ALA B 1 4 ? 12.062 9.102 15.242 1 43.06 4 ALA B O 1
ATOM 1126 N N . ALA B 1 5 ? 12.156 11.336 15.547 1 42.44 5 ALA B N 1
ATOM 1127 C CA . ALA B 1 5 ? 11.234 11.797 14.516 1 42.44 5 ALA B CA 1
ATOM 1128 C C . ALA B 1 5 ? 11.703 11.367 13.125 1 42.44 5 ALA B C 1
ATOM 1130 O O . ALA B 1 5 ? 10.93 11.367 12.172 1 42.44 5 ALA B O 1
ATOM 1131 N N . LEU B 1 6 ? 13.078 11.289 12.992 1 44.72 6 LEU B N 1
ATOM 1132 C CA . LEU B 1 6 ? 13.641 11.109 11.656 1 44.72 6 LEU B CA 1
ATOM 1133 C C . LEU B 1 6 ? 13.453 9.672 11.18 1 44.72 6 LEU B C 1
ATOM 1135 O O . LEU B 1 6 ? 14.336 9.117 10.516 1 44.72 6 LEU B O 1
ATOM 1139 N N . GLN B 1 7 ? 12.672 9 11.953 1 55.81 7 GLN B N 1
ATOM 1140 C CA . GLN B 1 7 ? 12.625 7.711 11.266 1 55.81 7 GLN B CA 1
ATOM 1141 C C . GLN B 1 7 ? 12.445 7.895 9.766 1 55.81 7 GLN B C 1
ATOM 1143 O O . GLN B 1 7 ? 11.562 8.641 9.328 1 55.81 7 GLN B O 1
ATOM 1148 N N . ASN B 1 8 ? 13.594 7.52 9.031 1 66.19 8 ASN B N 1
ATOM 1149 C CA . ASN B 1 8 ? 13.836 7.641 7.602 1 66.19 8 ASN B CA 1
ATOM 1150 C C . ASN B 1 8 ? 12.742 6.957 6.785 1 66.19 8 ASN B C 1
ATOM 1152 O O . ASN B 1 8 ? 12.227 5.914 7.188 1 66.19 8 ASN B O 1
ATOM 1156 N N . ILE B 1 9 ? 12 7.68 6.051 1 74.44 9 ILE B N 1
ATOM 1157 C CA . ILE B 1 9 ? 10.922 7.246 5.172 1 74.44 9 ILE B CA 1
ATOM 1158 C C . ILE B 1 9 ? 11.312 5.949 4.473 1 74.44 9 ILE B C 1
ATOM 1160 O O . ILE B 1 9 ? 10.453 5.156 4.082 1 74.44 9 ILE B O 1
ATOM 1164 N N . ASP B 1 10 ? 12.688 5.672 4.492 1 77.44 10 ASP B N 1
ATOM 1165 C CA . ASP B 1 10 ? 13.133 4.449 3.834 1 77.44 10 ASP B CA 1
ATOM 1166 C C . ASP B 1 10 ? 12.789 3.219 4.668 1 77.44 10 ASP B C 1
ATOM 1168 O O . ASP B 1 10 ? 12.75 2.102 4.148 1 77.44 10 ASP B O 1
ATOM 1172 N N . ARG B 1 11 ? 12.5 3.461 5.906 1 81.25 11 ARG B N 1
ATOM 1173 C CA . ARG B 1 11 ? 12.164 2.346 6.785 1 81.25 11 ARG B CA 1
ATOM 1174 C C . ARG B 1 11 ? 10.727 1.895 6.562 1 81.25 11 ARG B C 1
ATOM 1176 O O . ARG B 1 11 ? 10.305 0.866 7.098 1 81.25 11 ARG B O 1
ATOM 1183 N N . LEU B 1 12 ? 10.086 2.635 5.777 1 82.88 12 LEU B N 1
ATOM 1184 C CA . LEU B 1 12 ? 8.695 2.307 5.465 1 82.88 12 LEU B CA 1
ATOM 1185 C C . LEU B 1 12 ? 8.625 1.255 4.359 1 82.88 12 LEU B C 1
ATOM 1187 O O . LEU B 1 12 ? 7.586 0.62 4.168 1 82.88 12 LEU B O 1
ATOM 1191 N N . LEU B 1 13 ? 9.75 1.095 3.652 1 90.81 13 LEU B N 1
ATOM 1192 C CA . LEU B 1 13 ? 9.852 0.031 2.66 1 90.81 13 LEU B CA 1
ATOM 1193 C C . LEU B 1 13 ? 10.062 -1.322 3.332 1 90.81 13 LEU B C 1
ATOM 1195 O O . LEU B 1 13 ? 10.727 -1.408 4.367 1 90.81 13 LEU B O 1
ATOM 1199 N N . ALA B 1 14 ? 9.445 -2.354 2.73 1 89.88 14 ALA B N 1
ATOM 1200 C CA . ALA B 1 14 ? 9.562 -3.689 3.309 1 89.88 14 ALA B CA 1
ATOM 1201 C C . ALA B 1 14 ? 9.93 -4.719 2.242 1 89.88 14 ALA B C 1
ATOM 1203 O O . ALA B 1 14 ? 9.375 -4.699 1.141 1 89.88 14 ALA B O 1
ATOM 1204 N N . MET B 1 15 ? 10.844 -5.613 2.605 1 94 15 MET B N 1
ATOM 1205 C CA . MET B 1 15 ? 11.211 -6.719 1.721 1 94 15 MET B CA 1
ATOM 1206 C C . MET B 1 15 ? 10.062 -7.715 1.593 1 94 15 MET B C 1
ATOM 1208 O O . MET B 1 15 ? 9.617 -8.281 2.59 1 94 15 MET B O 1
ATOM 1212 N N . PRO B 1 16 ? 9.641 -7.875 0.337 1 94.88 16 PRO B N 1
ATOM 1213 C CA . PRO B 1 16 ? 8.586 -8.875 0.152 1 94.88 16 PRO B CA 1
ATOM 1214 C C . PRO B 1 16 ? 9.062 -10.297 0.456 1 94.88 16 PRO B C 1
ATOM 1216 O O . PRO B 1 16 ? 10.203 -10.641 0.152 1 94.88 16 PRO B O 1
ATOM 1219 N N . HIS B 1 17 ? 8.227 -11.102 1.127 1 93 17 HIS B N 1
ATOM 1220 C CA . HIS B 1 17 ? 8.523 -12.484 1.473 1 93 17 HIS B CA 1
ATOM 1221 C C . HIS B 1 17 ? 7.238 -13.281 1.7 1 93 17 HIS B C 1
ATOM 1223 O O . HIS B 1 17 ? 6.141 -12.773 1.462 1 93 17 HIS B O 1
ATOM 1229 N N . GLY B 1 18 ? 7.5 -14.609 2.016 1 90.5 18 GLY B N 1
ATOM 1230 C CA . GLY B 1 18 ? 6.344 -15.461 2.232 1 90.5 18 GLY B CA 1
ATOM 1231 C C . GLY B 1 18 ? 5.879 -16.172 0.974 1 90.5 18 GLY B C 1
ATOM 1232 O O . GLY B 1 18 ? 6.574 -16.156 -0.044 1 90.5 18 GLY B O 1
ATOM 1233 N N . CYS B 1 19 ? 4.742 -16.766 1.073 1 92.06 19 CYS B N 1
ATOM 1234 C CA . CYS B 1 19 ? 4.156 -17.438 -0.088 1 92.06 19 CYS B CA 1
ATOM 1235 C C . CYS B 1 19 ? 3.822 -16.422 -1.178 1 92.06 19 CYS B C 1
ATOM 1237 O O . CYS B 1 19 ? 4.062 -15.219 -1.015 1 92.06 19 CYS B O 1
ATOM 1239 N N . GLY B 1 20 ? 3.375 -16.922 -2.32 1 94.62 20 GLY B N 1
ATOM 1240 C CA . GLY B 1 20 ? 3.08 -16.062 -3.455 1 94.62 20 GLY B CA 1
ATOM 1241 C C . GLY B 1 20 ? 2.148 -14.914 -3.109 1 94.62 20 GLY B C 1
ATOM 1242 O O . GLY B 1 20 ? 2.381 -13.773 -3.514 1 94.62 20 GLY B O 1
ATOM 1243 N N . GLU B 1 21 ? 1.146 -15.25 -2.361 1 94 21 GLU B N 1
ATOM 1244 C CA . GLU B 1 21 ? 0.167 -14.227 -2 1 94 21 GLU B CA 1
ATOM 1245 C C . GLU B 1 21 ? 0.754 -13.227 -1.008 1 94 21 GLU B C 1
ATOM 1247 O O . GLU B 1 21 ? 0.611 -12.016 -1.183 1 94 21 GLU B O 1
ATOM 1252 N N . GLN B 1 22 ? 1.429 -13.672 0.046 1 92.5 22 GLN B N 1
ATOM 1253 C CA . GLN B 1 22 ? 2.061 -12.797 1.028 1 92.5 22 GLN B CA 1
ATOM 1254 C C . GLN B 1 22 ? 3.119 -11.914 0.377 1 92.5 22 GLN B C 1
ATOM 1256 O O . GLN B 1 22 ? 3.236 -10.727 0.706 1 92.5 22 GLN B O 1
ATOM 1261 N N . ASN B 1 23 ? 3.842 -12.531 -0.499 1 95.62 23 ASN B N 1
ATOM 1262 C CA . ASN B 1 23 ? 4.863 -11.789 -1.237 1 95.62 23 ASN B CA 1
ATOM 1263 C C . ASN B 1 23 ? 4.27 -10.602 -1.988 1 95.62 23 ASN B C 1
ATOM 1265 O O . ASN B 1 23 ? 4.793 -9.492 -1.916 1 95.62 23 ASN B O 1
ATOM 1269 N N . MET B 1 24 ? 3.096 -10.773 -2.666 1 96.19 24 MET B N 1
ATOM 1270 C CA . MET B 1 24 ? 2.484 -9.711 -3.465 1 96.19 24 MET B CA 1
ATOM 1271 C C . MET B 1 24 ? 1.867 -8.641 -2.568 1 96.19 24 MET B C 1
ATOM 1273 O O . MET B 1 24 ? 1.911 -7.453 -2.893 1 96.19 24 MET B O 1
ATOM 1277 N N . VAL B 1 25 ? 1.291 -9.039 -1.453 1 92.81 25 VAL B N 1
ATOM 1278 C CA . VAL B 1 25 ? 0.663 -8.094 -0.535 1 92.81 25 VAL B CA 1
ATOM 1279 C C . VAL B 1 25 ? 1.725 -7.184 0.076 1 92.81 25 VAL B C 1
ATOM 1281 O O . VAL B 1 25 ? 1.454 -6.02 0.375 1 92.81 25 VAL B O 1
ATOM 1284 N N . ARG B 1 26 ? 2.938 -7.641 0.218 1 92.75 26 ARG B N 1
ATOM 1285 C CA . ARG B 1 26 ? 4.051 -6.836 0.712 1 92.75 26 ARG B CA 1
ATOM 1286 C C . ARG B 1 26 ? 4.707 -6.059 -0.422 1 92.75 26 ARG B C 1
ATOM 1288 O O . ARG B 1 26 ? 5.281 -4.988 -0.197 1 92.75 26 ARG B O 1
ATOM 1295 N N . PHE B 1 27 ? 4.605 -6.562 -1.635 1 97.12 27 PHE B N 1
ATOM 1296 C CA . PHE B 1 27 ? 5.207 -5.988 -2.834 1 97.12 27 PHE B CA 1
ATOM 1297 C C . PHE B 1 27 ? 4.508 -4.695 -3.225 1 97.12 27 PHE B C 1
ATOM 1299 O O . PHE B 1 27 ? 5.164 -3.688 -3.504 1 97.12 27 PHE B O 1
ATOM 1306 N N . ALA B 1 28 ? 3.203 -4.664 -3.162 1 96.06 28 ALA B N 1
ATOM 1307 C CA . ALA B 1 28 ? 2.377 -3.588 -3.701 1 96.06 28 ALA B CA 1
ATOM 1308 C C . ALA B 1 28 ? 2.641 -2.275 -2.969 1 96.06 28 ALA B C 1
ATOM 1310 O O . ALA B 1 28 ? 2.816 -1.229 -3.6 1 96.06 28 ALA B O 1
ATOM 1311 N N . PRO B 1 29 ? 2.77 -2.307 -1.614 1 94.62 29 PRO B N 1
ATOM 1312 C CA . PRO B 1 29 ? 2.998 -1.043 -0.909 1 94.62 29 PRO B CA 1
ATOM 1313 C C . PRO B 1 29 ? 4.309 -0.372 -1.312 1 94.62 29 PRO B C 1
ATOM 1315 O O . PRO B 1 29 ? 4.398 0.859 -1.32 1 94.62 29 PRO B O 1
ATOM 1318 N N . ASN B 1 30 ? 5.27 -1.168 -1.669 1 95.88 30 ASN B N 1
ATOM 1319 C CA . ASN B 1 30 ? 6.551 -0.595 -2.068 1 95.88 30 ASN B CA 1
ATOM 1320 C C . ASN B 1 30 ? 6.414 0.264 -3.322 1 95.88 30 ASN B C 1
ATOM 1322 O O . ASN B 1 30 ? 7.109 1.271 -3.471 1 95.88 30 ASN B O 1
ATOM 1326 N N . ILE B 1 31 ? 5.543 -0.152 -4.215 1 95.94 31 ILE B N 1
ATOM 1327 C CA . ILE B 1 31 ? 5.312 0.614 -5.434 1 95.94 31 ILE B CA 1
ATOM 1328 C C . ILE B 1 31 ? 4.668 1.954 -5.086 1 95.94 31 ILE B C 1
ATOM 1330 O O . ILE B 1 31 ? 5.125 3.006 -5.543 1 95.94 31 ILE B O 1
ATOM 1334 N N . TYR B 1 32 ? 3.709 1.845 -4.203 1 92.25 32 TYR B N 1
ATOM 1335 C CA . TYR B 1 32 ? 2.959 3.031 -3.811 1 92.25 32 TYR B CA 1
ATOM 1336 C C . TYR B 1 32 ? 3.852 4.023 -3.074 1 92.25 32 TYR B C 1
ATOM 1338 O O . TYR B 1 32 ? 3.783 5.23 -3.318 1 92.25 32 TYR B O 1
ATOM 1346 N N . ILE B 1 33 ? 4.609 3.531 -2.211 1 92.94 33 ILE B N 1
ATOM 1347 C CA . ILE B 1 33 ? 5.512 4.363 -1.425 1 92.94 33 ILE B CA 1
ATOM 1348 C C . ILE B 1 33 ? 6.535 5.027 -2.346 1 92.94 33 ILE B C 1
ATOM 1350 O O . ILE B 1 33 ? 6.797 6.227 -2.225 1 92.94 33 ILE B O 1
ATOM 1354 N N . GLN B 1 34 ? 7.051 4.285 -3.25 1 93.62 34 GLN B N 1
ATOM 1355 C CA . GLN B 1 34 ? 8.016 4.844 -4.191 1 93.62 34 GLN B CA 1
ATOM 1356 C C . GLN B 1 34 ? 7.387 5.945 -5.039 1 93.62 34 GLN B C 1
ATOM 1358 O O . GLN B 1 34 ? 8 6.988 -5.266 1 93.62 34 GLN B O 1
ATOM 1363 N N . GLN B 1 35 ? 6.199 5.719 -5.516 1 93.31 35 GLN B N 1
ATOM 1364 C CA . GLN B 1 35 ? 5.488 6.719 -6.301 1 93.31 35 GLN B CA 1
ATOM 1365 C C . GLN B 1 35 ? 5.297 8.008 -5.504 1 93.31 35 GLN B C 1
ATOM 1367 O O . GLN B 1 35 ? 5.523 9.102 -6.023 1 93.31 35 GLN B O 1
ATOM 1372 N N . TYR B 1 36 ? 4.914 7.863 -4.25 1 91.38 36 TYR B N 1
ATOM 1373 C CA . TYR B 1 36 ? 4.711 9.023 -3.393 1 91.38 36 TYR B CA 1
ATOM 1374 C C . TYR B 1 36 ? 6.016 9.789 -3.199 1 91.38 36 TYR B C 1
ATOM 1376 O O . TYR B 1 36 ? 6.039 11.023 -3.295 1 91.38 36 TYR B O 1
ATOM 1384 N N . LEU B 1 37 ? 7.07 9.086 -2.92 1 91.56 37 LEU B N 1
ATOM 1385 C CA . LEU B 1 37 ? 8.359 9.711 -2.674 1 91.56 37 LEU B CA 1
ATOM 1386 C C . LEU B 1 37 ? 8.883 10.398 -3.932 1 91.56 37 LEU B C 1
ATOM 1388 O O . LEU B 1 37 ? 9.508 11.461 -3.852 1 91.56 37 LEU B O 1
ATOM 1392 N N . GLU B 1 38 ? 8.625 9.773 -5.043 1 92.19 38 GLU B N 1
ATOM 1393 C CA . GLU B 1 38 ? 9.039 10.367 -6.309 1 92.19 38 GLU B CA 1
ATOM 1394 C C . GLU B 1 38 ? 8.281 11.664 -6.582 1 92.19 38 GLU B C 1
ATOM 1396 O O . GLU B 1 38 ? 8.898 12.695 -6.883 1 92.19 38 GLU B O 1
ATOM 1401 N N . LYS B 1 39 ? 7.008 11.625 -6.41 1 89.81 39 LYS B N 1
ATOM 1402 C CA . LYS B 1 39 ? 6.164 12.781 -6.711 1 89.81 39 LYS B CA 1
ATOM 1403 C C . LYS B 1 39 ? 6.422 13.922 -5.734 1 89.81 39 LYS B C 1
ATOM 1405 O O . LYS B 1 39 ? 6.336 15.094 -6.105 1 89.81 39 LYS B O 1
ATOM 1410 N N . SER B 1 40 ? 6.746 13.594 -4.52 1 90.19 40 SER B N 1
ATOM 1411 C CA . SER B 1 40 ? 6.957 14.602 -3.49 1 90.19 40 SER B CA 1
ATOM 1412 C C . SER B 1 40 ? 8.414 15.07 -3.461 1 90.19 40 SER B C 1
ATOM 1414 O O . SER B 1 40 ? 8.805 15.836 -2.582 1 90.19 40 SER B O 1
ATOM 1416 N N . GLY B 1 41 ? 9.258 14.547 -4.344 1 89.25 41 GLY B N 1
ATOM 1417 C CA . GLY B 1 41 ? 10.641 14.977 -4.457 1 89.25 41 GLY B CA 1
ATOM 1418 C C . GLY B 1 41 ? 11.523 14.445 -3.342 1 89.25 41 GLY B C 1
ATOM 1419 O O . GLY B 1 41 ? 12.523 15.062 -2.986 1 89.25 41 GLY B O 1
ATOM 1420 N N . GLN B 1 42 ? 11.148 13.359 -2.777 1 90.56 42 GLN B N 1
ATOM 1421 C CA . GLN B 1 42 ? 11.867 12.828 -1.624 1 90.56 42 GLN B CA 1
ATOM 1422 C C . GLN B 1 42 ? 12.609 11.547 -1.979 1 90.56 42 GLN B C 1
ATOM 1424 O O . GLN B 1 42 ? 13.242 10.93 -1.119 1 90.56 42 GLN B O 1
ATOM 1429 N N . LEU B 1 43 ? 12.477 11.141 -3.24 1 91.56 43 LEU B N 1
ATOM 1430 C CA . LEU B 1 43 ? 13.125 9.898 -3.654 1 91.56 43 LEU B CA 1
ATOM 1431 C C . LEU B 1 43 ? 14.609 10.125 -3.934 1 91.56 43 LEU B C 1
ATOM 1433 O O . LEU B 1 43 ? 14.992 10.422 -5.066 1 91.56 43 LEU B O 1
ATOM 1437 N N . THR B 1 44 ? 15.453 9.969 -2.91 1 91.19 44 THR B N 1
ATOM 1438 C CA . THR B 1 44 ? 16.891 10.07 -3.084 1 91.19 44 THR B CA 1
ATOM 1439 C C . THR B 1 44 ? 17.438 8.836 -3.801 1 91.19 44 THR B C 1
ATOM 1441 O O . THR B 1 44 ? 16.781 7.797 -3.848 1 91.19 44 THR B O 1
ATOM 1444 N N . PRO B 1 45 ? 18.641 8.93 -4.312 1 93.19 45 PRO B N 1
ATOM 1445 C CA . PRO B 1 45 ? 19.234 7.758 -4.965 1 93.19 45 PRO B CA 1
ATOM 1446 C C . PRO B 1 45 ? 19.328 6.551 -4.039 1 93.19 45 PRO B C 1
ATOM 1448 O O . PRO B 1 45 ? 19.094 5.414 -4.473 1 93.19 45 PRO B O 1
ATOM 1451 N N . GLU B 1 46 ? 19.594 6.77 -2.814 1 92.25 46 GLU B N 1
ATOM 1452 C CA . GLU B 1 46 ? 19.719 5.684 -1.848 1 92.25 46 GLU B CA 1
ATOM 1453 C C . GLU B 1 46 ? 18.375 5 -1.618 1 92.25 46 GLU B C 1
ATOM 1455 O O . GLU B 1 46 ? 18.297 3.771 -1.573 1 92.25 46 GLU B O 1
ATOM 1460 N N . ILE B 1 47 ? 17.359 5.82 -1.481 1 91.88 47 ILE B N 1
ATOM 1461 C CA . ILE B 1 47 ? 16.016 5.277 -1.263 1 91.88 47 ILE B CA 1
ATOM 1462 C C . ILE B 1 47 ? 15.539 4.555 -2.521 1 91.88 47 ILE B C 1
ATOM 1464 O O . ILE B 1 47 ? 14.93 3.488 -2.438 1 91.88 47 ILE B O 1
ATOM 1468 N N . ARG B 1 48 ? 15.82 5.145 -3.643 1 94.75 48 ARG B N 1
ATOM 1469 C CA . ARG B 1 48 ? 15.461 4.543 -4.922 1 94.75 48 ARG B CA 1
ATOM 1470 C C . ARG B 1 48 ? 16.078 3.162 -5.074 1 94.75 48 ARG B C 1
ATOM 1472 O O . ARG B 1 48 ? 15.406 2.201 -5.438 1 94.75 48 ARG B O 1
ATOM 1479 N N . ASP B 1 49 ? 17.359 3.078 -4.773 1 95.62 49 ASP B N 1
ATOM 1480 C CA . ASP B 1 49 ? 18.062 1.806 -4.906 1 95.62 49 ASP B CA 1
ATOM 1481 C C . ASP B 1 49 ? 17.469 0.751 -3.973 1 95.62 49 ASP B C 1
ATOM 1483 O O . ASP B 1 49 ? 17.297 -0.407 -4.359 1 95.62 49 ASP B O 1
ATOM 1487 N N . LYS B 1 50 ? 17.172 1.149 -2.812 1 95.31 50 LYS B N 1
ATOM 1488 C CA . LYS B 1 50 ? 16.578 0.233 -1.851 1 95.31 50 LYS B CA 1
ATOM 1489 C C . LYS B 1 50 ? 15.211 -0.249 -2.332 1 95.31 50 LYS B C 1
ATOM 1491 O O . LYS B 1 50 ? 14.93 -1.449 -2.322 1 95.31 50 LYS B O 1
ATOM 1496 N N . ALA B 1 51 ? 14.359 0.687 -2.711 1 95.94 51 ALA B N 1
ATOM 1497 C CA . ALA B 1 51 ? 13.016 0.364 -3.188 1 95.94 51 ALA B CA 1
ATOM 1498 C C . ALA B 1 51 ? 13.07 -0.568 -4.395 1 95.94 51 ALA B C 1
ATOM 1500 O O . ALA B 1 51 ? 12.352 -1.568 -4.449 1 95.94 51 ALA B O 1
ATOM 1501 N N . GLN B 1 52 ? 13.961 -0.241 -5.336 1 97.38 52 GLN B N 1
ATOM 1502 C CA . GLN B 1 52 ? 14.07 -1.048 -6.547 1 97.38 52 GLN B CA 1
ATOM 1503 C C . GLN B 1 52 ? 14.641 -2.43 -6.242 1 97.38 52 GLN B C 1
ATOM 1505 O O . GLN B 1 52 ? 14.25 -3.42 -6.867 1 97.38 52 GLN B O 1
ATOM 1510 N N . GLY B 1 53 ? 15.594 -2.473 -5.277 1 97.69 53 GLY B N 1
ATOM 1511 C CA . GLY B 1 53 ? 16.078 -3.766 -4.824 1 97.69 53 GLY B C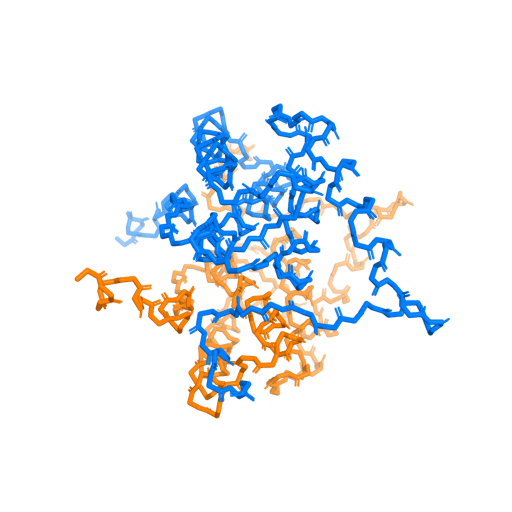A 1
ATOM 1512 C C . GLY B 1 53 ? 14.992 -4.652 -4.258 1 97.69 53 GLY B C 1
ATOM 1513 O O . GLY B 1 53 ? 14.922 -5.844 -4.574 1 97.69 53 GLY B O 1
ATOM 1514 N N . PHE B 1 54 ? 14.141 -4.09 -3.436 1 97.75 54 PHE B N 1
ATOM 1515 C CA . PHE B 1 54 ? 13.031 -4.832 -2.863 1 97.75 54 PHE B CA 1
ATOM 1516 C C . PHE B 1 54 ? 12.062 -5.289 -3.953 1 97.75 54 PHE B C 1
ATOM 1518 O O . PHE B 1 54 ? 11.594 -6.426 -3.934 1 97.75 54 PHE B O 1
ATOM 1525 N N . LEU B 1 55 ? 11.773 -4.379 -4.941 1 98.06 55 LEU B N 1
ATOM 1526 C CA . LEU B 1 55 ? 10.859 -4.723 -6.027 1 98.06 55 LEU B CA 1
ATOM 1527 C C . LEU B 1 55 ? 11.438 -5.848 -6.883 1 98.06 55 LEU B C 1
ATOM 1529 O O . LEU B 1 55 ? 10.711 -6.77 -7.27 1 98.06 55 LEU B O 1
ATOM 1533 N N . LYS B 1 56 ? 12.773 -5.797 -7.133 1 98.31 56 LYS B N 1
ATOM 1534 C CA . LYS B 1 56 ? 13.422 -6.84 -7.922 1 98.31 56 LYS B CA 1
ATOM 1535 C C . LYS B 1 56 ? 13.352 -8.188 -7.211 1 98.31 56 LYS B C 1
ATOM 1537 O O . LYS B 1 56 ? 13.031 -9.203 -7.824 1 98.31 56 LYS B O 1
ATOM 1542 N N . SER B 1 57 ? 13.609 -8.133 -5.973 1 98.19 57 SER B N 1
ATOM 1543 C CA . SER B 1 57 ? 13.562 -9.359 -5.184 1 98.19 57 SER B CA 1
ATOM 1544 C C . SER B 1 57 ? 12.148 -9.938 -5.145 1 98.19 57 SER B C 1
ATOM 1546 O O . SER B 1 57 ? 11.953 -11.141 -5.297 1 98.19 57 SER B O 1
ATOM 1548 N N . GLY B 1 58 ? 11.188 -9.078 -4.914 1 98.25 58 GLY B N 1
ATOM 1549 C CA . GLY B 1 58 ? 9.797 -9.516 -4.902 1 98.25 58 GLY B CA 1
ATOM 1550 C C . GLY B 1 58 ? 9.344 -10.094 -6.23 1 98.25 58 GLY B C 1
ATOM 1551 O O . GLY B 1 58 ? 8.602 -11.086 -6.266 1 98.25 58 GLY B O 1
ATOM 1552 N N . TYR B 1 59 ? 9.805 -9.461 -7.297 1 98.62 59 TYR B N 1
ATOM 1553 C CA . TYR B 1 59 ? 9.484 -9.938 -8.641 1 98.62 59 TYR B CA 1
ATOM 1554 C C . TYR B 1 59 ? 10.055 -11.328 -8.875 1 98.62 59 TYR B C 1
ATOM 1556 O O . TYR B 1 59 ? 9.328 -12.242 -9.273 1 98.62 59 TYR B O 1
ATOM 1564 N N . GLN B 1 60 ? 11.281 -11.555 -8.578 1 97.94 60 GLN B N 1
ATOM 1565 C CA . GLN B 1 60 ? 11.93 -12.844 -8.766 1 97.94 60 GLN B CA 1
ATOM 1566 C C . GLN B 1 60 ? 11.312 -13.914 -7.875 1 97.94 60 GLN B C 1
ATOM 1568 O O . GLN B 1 60 ? 11.102 -15.047 -8.312 1 97.94 60 GLN B O 1
ATOM 1573 N N . ARG B 1 61 ? 11.023 -13.531 -6.715 1 97.88 61 ARG B N 1
ATOM 1574 C CA . ARG B 1 61 ? 10.406 -14.477 -5.789 1 97.88 61 ARG B CA 1
ATOM 1575 C C . ARG B 1 61 ? 9.023 -14.898 -6.277 1 97.88 61 ARG B C 1
ATOM 1577 O O . ARG B 1 61 ? 8.656 -16.078 -6.176 1 97.88 61 ARG B O 1
ATOM 1584 N N . GLU B 1 62 ? 8.273 -13.93 -6.777 1 98.44 62 GLU B N 1
ATOM 1585 C CA . GLU B 1 62 ? 6.91 -14.234 -7.215 1 98.44 62 GLU B CA 1
ATOM 1586 C C . GLU B 1 62 ? 6.906 -15.227 -8.367 1 98.44 62 GLU B C 1
ATOM 1588 O O . GLU B 1 62 ? 5.98 -16.031 -8.5 1 98.44 62 GLU B O 1
ATOM 1593 N N . LEU B 1 63 ? 7.965 -15.234 -9.195 1 98.31 63 LEU B N 1
ATOM 1594 C CA . LEU B 1 63 ? 8.047 -16.109 -10.359 1 98.31 63 LEU B CA 1
ATOM 1595 C C . LEU B 1 63 ? 8.133 -17.578 -9.93 1 98.31 63 LEU B C 1
ATOM 1597 O O . LEU B 1 63 ? 7.762 -18.469 -10.688 1 98.31 63 LEU B O 1
ATOM 1601 N N . LYS B 1 64 ? 8.547 -17.828 -8.719 1 97.31 64 LYS B N 1
ATOM 1602 C CA . LYS B 1 64 ? 8.625 -19.188 -8.195 1 97.31 64 LYS B CA 1
ATOM 1603 C C . LYS B 1 64 ? 7.238 -19.766 -7.965 1 97.31 64 LYS B C 1
ATOM 1605 O O . LYS B 1 64 ? 7.082 -20.984 -7.805 1 97.31 64 LYS B O 1
ATOM 1610 N N . TYR B 1 65 ? 6.266 -18.891 -7.996 1 97.75 65 TYR B N 1
ATOM 1611 C CA . TYR B 1 65 ? 4.906 -19.328 -7.707 1 97.75 65 TYR B CA 1
ATOM 1612 C C . TYR B 1 65 ? 4.055 -19.344 -8.977 1 97.75 65 TYR B C 1
ATOM 1614 O O . TYR B 1 65 ? 2.828 -19.453 -8.906 1 97.75 65 TYR B O 1
ATOM 1622 N N . LYS B 1 66 ? 4.707 -19.188 -10.062 1 98.25 66 LYS B N 1
ATOM 1623 C CA . LYS B 1 66 ? 4.059 -19.203 -11.367 1 98.25 66 LYS B CA 1
ATOM 1624 C C . LYS B 1 66 ? 3.873 -20.641 -11.867 1 98.25 66 LYS B C 1
ATOM 1626 O O . LYS B 1 66 ? 4.777 -21.469 -11.742 1 98.25 66 LYS B O 1
ATOM 1631 N N . HIS B 1 67 ? 2.717 -20.938 -12.414 1 98.19 67 HIS B N 1
ATOM 1632 C CA . HIS B 1 67 ? 2.436 -22.203 -13.078 1 98.19 67 HIS B CA 1
ATOM 1633 C C . HIS B 1 67 ? 2.855 -22.172 -14.539 1 98.19 67 HIS B C 1
ATOM 1635 O O . HIS B 1 67 ? 3.086 -21.094 -15.102 1 98.19 67 HIS B O 1
ATOM 1641 N N . ASP B 1 68 ? 2.873 -23.344 -15.148 1 97.19 68 ASP B N 1
ATOM 1642 C CA . ASP B 1 68 ? 3.256 -23.453 -16.547 1 97.19 68 ASP B CA 1
ATOM 1643 C C . ASP B 1 68 ? 2.242 -22.766 -17.453 1 97.19 68 ASP B C 1
ATOM 1645 O O . ASP B 1 68 ? 2.594 -22.281 -18.531 1 97.19 68 ASP B O 1
ATOM 1649 N N . ASP B 1 69 ? 1.001 -22.641 -16.953 1 97.38 69 ASP B N 1
ATOM 1650 C CA . ASP B 1 69 ? -0.043 -22.047 -17.781 1 97.38 69 ASP B CA 1
ATOM 1651 C C . ASP B 1 69 ? -0.067 -20.516 -17.625 1 97.38 69 ASP B C 1
ATOM 1653 O O . ASP B 1 69 ? -0.956 -19.859 -18.156 1 97.38 69 ASP B O 1
ATOM 1657 N N . GLY B 1 70 ? 0.848 -19.938 -16.828 1 98 70 GLY B N 1
ATOM 1658 C CA . GLY B 1 70 ? 0.973 -18.484 -16.688 1 98 70 GLY B CA 1
ATOM 1659 C C . GLY B 1 70 ? 0.311 -17.953 -15.43 1 98 70 GLY B C 1
ATOM 1660 O O . GLY B 1 70 ? 0.508 -16.797 -15.062 1 98 70 GLY B O 1
ATOM 1661 N N . SER B 1 71 ? -0.471 -18.812 -14.789 1 98.12 71 SER B N 1
ATOM 1662 C CA . SER B 1 71 ? -1.184 -18.375 -13.594 1 98.12 71 SER B CA 1
ATOM 1663 C C . SER B 1 71 ? -0.281 -18.438 -12.367 1 98.12 71 SER B C 1
ATOM 1665 O O . SER B 1 71 ? 0.844 -18.938 -12.438 1 98.12 71 SER B O 1
ATOM 1667 N N . TYR B 1 72 ? -0.763 -17.844 -11.312 1 98.12 72 TYR B N 1
ATOM 1668 C CA . TYR B 1 72 ? -0.041 -17.844 -10.039 1 98.12 72 TYR B CA 1
ATOM 1669 C C . TYR B 1 72 ? -0.901 -18.406 -8.922 1 98.12 72 TYR B C 1
ATOM 1671 O O .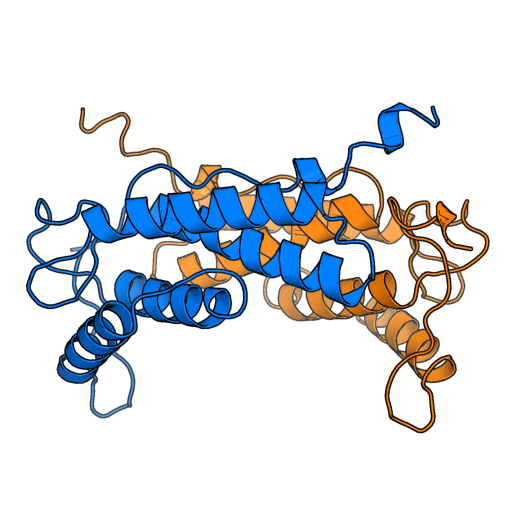 TYR B 1 72 ? -2.127 -18.281 -8.945 1 98.12 72 TYR B O 1
ATOM 1679 N N . SER B 1 73 ? -0.199 -19.047 -8.023 1 96.5 73 SER B N 1
ATOM 1680 C CA . SER B 1 73 ? -0.876 -19.547 -6.836 1 96.5 73 SER B CA 1
ATOM 1681 C C . SER B 1 73 ? -0.028 -19.344 -5.586 1 96.5 73 SER B C 1
ATOM 1683 O O . SER B 1 73 ? 1.139 -18.953 -5.68 1 96.5 73 SER B O 1
ATOM 1685 N N . ALA B 1 74 ? -0.64 -19.484 -4.41 1 93.56 74 ALA B N 1
ATOM 1686 C CA . ALA B 1 74 ? 0.001 -19.203 -3.129 1 93.56 74 ALA B CA 1
ATOM 1687 C C . ALA B 1 74 ? 1.244 -20.062 -2.93 1 93.56 74 ALA B C 1
ATOM 1689 O O . ALA B 1 74 ? 2.248 -19.594 -2.385 1 93.56 74 ALA B O 1
ATOM 1690 N N . PHE B 1 75 ? 1.161 -21.344 -3.479 1 93.81 75 PHE B N 1
ATOM 1691 C CA . PHE B 1 75 ? 2.27 -22.266 -3.23 1 93.81 75 PHE B CA 1
ATOM 1692 C C . PHE B 1 75 ? 2.855 -22.766 -4.543 1 93.81 75 PHE B C 1
ATOM 1694 O O . PHE B 1 75 ? 3.484 -23.828 -4.578 1 93.81 75 PHE B O 1
ATOM 1701 N N . GLY B 1 76 ? 2.6 -22.016 -5.535 1 94.38 76 GLY B N 1
ATOM 1702 C CA . GLY B 1 76 ? 3.146 -22.375 -6.832 1 94.38 76 GLY B CA 1
ATOM 1703 C C . GLY B 1 76 ? 2.666 -23.734 -7.32 1 94.38 76 GLY B C 1
ATOM 1704 O O . GLY B 1 76 ? 1.482 -24.062 -7.207 1 94.38 76 GLY B O 1
ATOM 1705 N N . LYS B 1 77 ? 3.6 -24.5 -7.855 1 93.19 77 LYS B N 1
ATOM 1706 C CA . LYS B 1 77 ? 3.266 -25.75 -8.539 1 93.19 77 LYS B CA 1
ATOM 1707 C C . LYS B 1 77 ? 2.795 -26.812 -7.551 1 93.19 77 LYS B C 1
ATOM 1709 O O . LYS B 1 77 ? 2.248 -27.828 -7.949 1 93.19 77 LYS B O 1
ATOM 1714 N N . SER B 1 78 ? 2.936 -26.453 -6.32 1 92 78 SER B N 1
ATOM 1715 C CA . SER B 1 78 ? 2.393 -27.344 -5.309 1 92 78 SER B CA 1
ATOM 1716 C C . SER B 1 78 ? 0.872 -27.25 -5.242 1 92 78 SER B C 1
ATOM 1718 O O . SER B 1 78 ? 0.208 -28.156 -4.742 1 92 78 SER B O 1
ATOM 1720 N N . ASP B 1 79 ? 0.324 -26.203 -5.711 1 93.06 79 ASP B N 1
ATOM 1721 C CA . ASP B 1 79 ? -1.123 -26.047 -5.824 1 93.06 79 ASP B CA 1
ATOM 1722 C C . ASP B 1 79 ? -1.644 -26.672 -7.117 1 93.06 79 ASP B C 1
ATOM 1724 O O . ASP B 1 79 ? -0.985 -26.594 -8.156 1 93.06 79 ASP B O 1
ATOM 1728 N N . ALA B 1 80 ? -2.816 -27.219 -7.004 1 92.94 80 ALA B N 1
ATOM 1729 C CA . ALA B 1 80 ? -3.385 -27.906 -8.156 1 92.94 80 ALA B CA 1
ATOM 1730 C C . ALA B 1 80 ? -3.629 -26.953 -9.312 1 92.94 80 ALA B C 1
ATOM 1732 O O . ALA B 1 80 ? -3.545 -27.328 -10.477 1 92.94 80 ALA B O 1
ATOM 1733 N N . THR B 1 81 ? -3.932 -25.75 -9.039 1 94.31 81 THR B N 1
ATOM 1734 C CA . THR B 1 81 ? -4.23 -24.75 -10.062 1 94.31 81 THR B CA 1
ATOM 1735 C C . THR B 1 81 ? -3.807 -23.359 -9.594 1 94.31 81 THR B C 1
ATOM 1737 O O . THR B 1 81 ? -3.562 -23.141 -8.406 1 94.31 81 THR B O 1
ATOM 1740 N N . GLY B 1 82 ? -3.703 -22.5 -10.602 1 95.62 82 GLY B N 1
ATOM 1741 C CA . GLY B 1 82 ? -3.553 -21.094 -10.281 1 95.62 82 GLY B CA 1
ATOM 1742 C C . GLY B 1 82 ? -4.785 -20.5 -9.625 1 95.62 82 GLY B C 1
ATOM 1743 O O . GLY B 1 82 ? -5.855 -21.109 -9.625 1 95.62 82 GLY B O 1
ATOM 1744 N N . ASN B 1 83 ? -4.582 -19.375 -9.023 1 95.75 83 ASN B N 1
ATOM 1745 C CA . ASN B 1 83 ? -5.688 -18.641 -8.414 1 95.75 83 ASN B CA 1
ATOM 1746 C C . ASN B 1 83 ? -6.012 -17.375 -9.203 1 95.75 83 ASN B C 1
ATOM 1748 O O . ASN B 1 83 ? -5.117 -16.578 -9.5 1 95.75 83 ASN B O 1
ATOM 1752 N N . THR B 1 84 ? -7.266 -17.188 -9.484 1 95.44 84 THR B N 1
ATOM 1753 C CA . THR B 1 84 ? -7.668 -16.078 -10.344 1 95.44 84 THR B CA 1
ATOM 1754 C C . THR B 1 84 ? -7.395 -14.734 -9.664 1 95.44 84 THR B C 1
ATOM 1756 O O . THR B 1 84 ? -6.879 -13.812 -10.297 1 95.44 84 THR B O 1
ATOM 1759 N N . TRP B 1 85 ? -7.699 -14.648 -8.406 1 93.31 85 TRP B N 1
ATOM 1760 C CA . TRP B 1 85 ? -7.523 -13.398 -7.684 1 93.31 85 TRP B CA 1
ATOM 1761 C C . TRP B 1 85 ? -6.043 -13.055 -7.535 1 93.31 85 TRP B C 1
ATOM 1763 O O . TRP B 1 85 ? -5.637 -11.914 -7.758 1 93.31 85 TRP B O 1
ATOM 1773 N N . LEU B 1 86 ? -5.277 -14.016 -7.172 1 95.38 86 LEU B N 1
ATOM 1774 C CA . LEU B 1 86 ? -3.844 -13.781 -7.031 1 95.38 86 LEU B CA 1
ATOM 1775 C C . LEU B 1 86 ? -3.215 -13.445 -8.375 1 95.38 86 LEU B C 1
ATOM 1777 O O . LEU B 1 86 ? -2.389 -12.531 -8.469 1 95.38 86 LEU B O 1
ATOM 1781 N N . THR B 1 87 ? -3.572 -14.164 -9.422 1 97.56 87 THR B N 1
ATOM 1782 C CA . THR B 1 87 ? -3.039 -13.914 -10.758 1 97.56 87 THR B CA 1
ATOM 1783 C C . THR B 1 87 ? -3.379 -12.5 -11.219 1 97.56 87 THR B C 1
ATOM 1785 O O . THR B 1 87 ? -2.521 -11.789 -11.742 1 97.56 87 THR B O 1
ATOM 1788 N N . ALA B 1 88 ? -4.598 -12.102 -11.016 1 96.31 88 ALA B N 1
ATOM 1789 C CA . ALA B 1 88 ? -4.996 -10.742 -11.367 1 96.31 88 ALA B CA 1
ATOM 1790 C C . ALA B 1 88 ? -4.199 -9.711 -10.57 1 96.31 88 ALA B C 1
ATOM 1792 O O . ALA B 1 88 ? -3.795 -8.672 -11.109 1 96.31 88 ALA B O 1
ATOM 1793 N N . PHE B 1 89 ? -4.035 -10 -9.32 1 95.81 89 PHE B N 1
ATOM 1794 C CA . PHE B 1 89 ? -3.279 -9.117 -8.445 1 95.81 89 PHE B CA 1
ATOM 1795 C C . PHE B 1 89 ? -1.831 -9.008 -8.898 1 95.81 89 PHE B C 1
ATOM 1797 O O . PHE B 1 89 ? -1.253 -7.914 -8.891 1 95.81 89 PHE B O 1
ATOM 1804 N N . VAL B 1 90 ? -1.241 -10.078 -9.289 1 98.12 90 VAL B N 1
ATOM 1805 C CA . VAL B 1 90 ? 0.125 -10.117 -9.805 1 98.12 90 VAL B CA 1
ATOM 1806 C C . VAL B 1 90 ? 0.232 -9.258 -11.055 1 98.12 90 VAL B C 1
ATOM 1808 O O . VAL B 1 90 ? 1.132 -8.422 -11.172 1 98.12 90 VAL B O 1
ATOM 1811 N N . VAL B 1 91 ? -0.673 -9.398 -11.977 1 98.12 91 VAL B N 1
ATOM 1812 C CA . VAL B 1 91 ? -0.669 -8.625 -13.219 1 98.12 91 VAL B CA 1
ATOM 1813 C C . VAL B 1 91 ? -0.715 -7.137 -12.898 1 98.12 91 VAL B C 1
ATOM 1815 O O . VAL B 1 91 ? 0.048 -6.352 -13.469 1 98.12 91 VAL B O 1
ATOM 1818 N N . LYS B 1 92 ? -1.568 -6.797 -11.984 1 96.75 92 LYS B N 1
ATOM 1819 C CA . LYS B 1 92 ? -1.698 -5.395 -11.586 1 96.75 92 LYS B CA 1
ATOM 1820 C C . LYS B 1 92 ? -0.394 -4.867 -11 1 96.75 92 LYS B C 1
ATOM 1822 O O . LYS B 1 92 ? 0.089 -3.805 -11.398 1 96.75 92 LYS B O 1
ATOM 1827 N N . CYS B 1 93 ? 0.153 -5.594 -10.117 1 97.88 93 CYS B N 1
ATOM 1828 C CA . CYS B 1 93 ? 1.37 -5.176 -9.43 1 97.88 93 CYS B CA 1
ATOM 1829 C C . CYS B 1 93 ? 2.545 -5.105 -10.398 1 97.88 93 CYS B C 1
ATOM 1831 O O . CYS B 1 93 ? 3.316 -4.145 -10.375 1 97.88 93 CYS B O 1
ATOM 1833 N N . PHE B 1 94 ? 2.695 -6.141 -11.234 1 98.56 94 PHE B N 1
ATOM 1834 C CA . PHE B 1 94 ? 3.779 -6.145 -12.211 1 98.56 94 PHE B CA 1
ATOM 1835 C C . PHE B 1 94 ? 3.635 -4.977 -13.18 1 98.56 94 PHE B C 1
ATOM 1837 O O . PHE B 1 94 ? 4.617 -4.301 -13.492 1 98.56 94 PHE B O 1
ATOM 1844 N N . GLY B 1 95 ? 2.439 -4.699 -13.617 1 97.88 95 GLY B N 1
ATOM 1845 C CA . GLY B 1 95 ? 2.203 -3.551 -14.477 1 97.88 95 GLY B CA 1
ATOM 1846 C C . GLY B 1 95 ? 2.627 -2.236 -13.852 1 97.88 95 GLY B C 1
ATOM 1847 O O . GLY B 1 95 ? 3.254 -1.402 -14.508 1 97.88 95 GLY B O 1
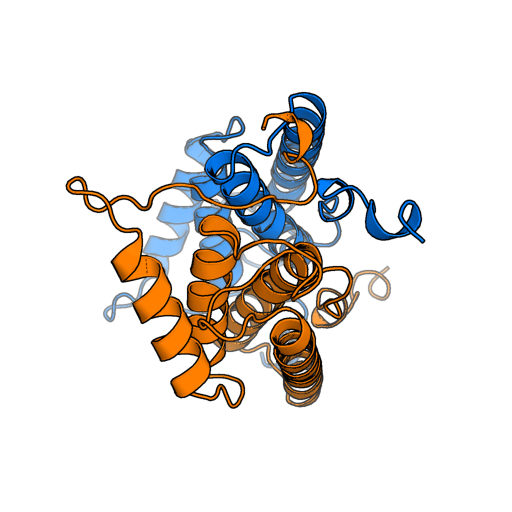ATOM 1848 N N . GLN B 1 96 ? 2.34 -2.047 -12.617 1 97 96 GLN B N 1
ATOM 1849 C CA . GLN B 1 96 ? 2.641 -0.816 -11.891 1 97 96 GLN B CA 1
ATOM 1850 C C . GLN B 1 96 ? 4.129 -0.718 -11.57 1 97 96 GLN B C 1
ATOM 1852 O O . GLN B 1 96 ? 4.645 0.374 -11.32 1 97 96 GLN B O 1
ATOM 1857 N N . ALA B 1 97 ? 4.797 -1.805 -11.57 1 98 97 ALA B N 1
ATOM 1858 C CA . ALA B 1 97 ? 6.211 -1.83 -11.203 1 98 97 ALA B CA 1
ATOM 1859 C C . ALA B 1 97 ? 7.102 -1.591 -12.414 1 98 97 ALA B C 1
ATOM 1861 O O . ALA B 1 97 ? 8.289 -1.294 -12.273 1 98 97 ALA B O 1
ATOM 1862 N N . ARG B 1 98 ? 6.594 -1.635 -13.609 1 97 98 ARG B N 1
ATOM 1863 C CA . ARG B 1 98 ? 7.344 -1.586 -14.859 1 97 98 ARG B CA 1
ATOM 1864 C C . ARG B 1 98 ? 8.172 -0.31 -14.953 1 97 98 ARG B C 1
ATOM 1866 O O . ARG B 1 98 ? 9.312 -0.335 -15.43 1 97 98 ARG B O 1
ATOM 1873 N N . PRO B 1 99 ? 7.637 0.815 -14.531 1 95.75 99 PRO B N 1
ATOM 1874 C CA . PRO B 1 99 ? 8.445 2.035 -14.633 1 95.75 99 PRO B CA 1
ATOM 1875 C C . PRO B 1 99 ? 9.664 2.014 -13.711 1 95.75 99 PRO B C 1
ATOM 1877 O O . PRO B 1 99 ? 10.562 2.842 -13.859 1 95.75 99 PRO B O 1
ATOM 1880 N N . TYR B 1 100 ? 9.781 1.094 -12.836 1 96.44 100 TYR B N 1
ATOM 1881 C CA . TYR B 1 100 ? 10.805 1.148 -11.797 1 96.44 100 TYR B CA 1
ATOM 1882 C C . TYR B 1 100 ? 11.797 0.006 -11.961 1 96.44 100 TYR B C 1
ATOM 1884 O O . TYR B 1 100 ? 12.961 0.134 -11.57 1 96.44 100 TYR B O 1
ATOM 1892 N N . ILE B 1 101 ? 11.344 -1.124 -12.422 1 97.56 101 ILE B N 1
ATOM 1893 C CA . ILE B 1 101 ? 12.211 -2.287 -12.602 1 97.56 101 ILE B CA 1
ATOM 1894 C C . ILE B 1 101 ? 11.859 -2.992 -13.914 1 97.56 101 ILE B C 1
ATOM 1896 O O . ILE B 1 101 ? 10.797 -2.746 -14.492 1 97.56 101 ILE B O 1
ATOM 1900 N N . PHE B 1 102 ? 12.789 -3.893 -14.312 1 97.19 102 PHE B N 1
ATOM 1901 C CA . PHE B 1 102 ? 12.5 -4.711 -15.484 1 97.19 102 PHE B CA 1
ATOM 1902 C C . PHE B 1 102 ? 11.508 -5.812 -15.148 1 97.19 102 PHE B C 1
ATOM 1904 O O . PHE B 1 102 ? 11.727 -6.586 -14.211 1 97.19 102 PHE B O 1
ATOM 1911 N N . ILE B 1 103 ? 10.414 -5.777 -15.867 1 98.12 103 ILE B N 1
ATOM 1912 C CA . ILE B 1 103 ? 9.406 -6.836 -15.828 1 98.12 103 ILE B CA 1
ATOM 1913 C C . ILE B 1 103 ? 9.273 -7.477 -17.203 1 98.12 103 ILE B C 1
ATOM 1915 O O . ILE B 1 103 ? 9.008 -6.793 -18.188 1 98.12 103 ILE B O 1
ATOM 1919 N N . ASP B 1 104 ? 9.57 -8.781 -17.266 1 98.06 104 ASP B N 1
ATOM 1920 C CA . ASP B 1 104 ? 9.375 -9.484 -18.531 1 98.06 104 ASP B CA 1
ATOM 1921 C C . ASP B 1 104 ? 7.914 -9.445 -18.969 1 98.06 104 ASP B C 1
ATOM 1923 O O . ASP B 1 104 ? 7.043 -9.984 -18.281 1 98.06 104 ASP B O 1
ATOM 1927 N N . GLN B 1 105 ? 7.656 -8.875 -20.078 1 97.06 105 GLN B N 1
ATOM 1928 C CA . GLN B 1 105 ? 6.305 -8.695 -20.609 1 97.06 105 GLN B CA 1
ATOM 1929 C C . GLN B 1 105 ? 5.617 -10.039 -20.828 1 97.06 105 GLN B C 1
ATOM 1931 O O . GLN B 1 105 ? 4.395 -10.148 -20.688 1 97.06 105 GLN B O 1
ATOM 1936 N N . GLN B 1 106 ? 6.355 -11.055 -21.047 1 97.81 106 GLN B N 1
ATOM 1937 C CA . GLN B 1 106 ? 5.789 -12.375 -21.297 1 97.81 106 GLN B CA 1
ATOM 1938 C C . GLN B 1 106 ? 5.082 -12.906 -20.047 1 97.81 106 GLN B C 1
ATOM 1940 O O . GLN B 1 106 ? 4.066 -13.602 -20.156 1 97.81 106 GLN B O 1
ATOM 1945 N N . HIS B 1 107 ? 5.648 -12.562 -18.922 1 97.88 107 HIS B N 1
ATOM 1946 C CA . HIS B 1 107 ? 5.023 -13.023 -17.688 1 97.88 107 HIS B CA 1
ATOM 1947 C C . HIS B 1 107 ? 3.672 -12.352 -17.469 1 97.88 107 HIS B C 1
ATOM 1949 O O . HIS B 1 107 ? 2.746 -12.969 -16.938 1 97.88 107 HIS B O 1
ATOM 1955 N N . ILE B 1 108 ? 3.52 -11.109 -17.875 1 98.06 108 ILE B N 1
ATOM 1956 C CA . ILE B 1 108 ? 2.256 -10.391 -17.766 1 98.06 108 ILE B CA 1
ATOM 1957 C C . ILE B 1 108 ? 1.269 -10.914 -18.797 1 98.06 108 ILE B C 1
ATOM 1959 O O . ILE B 1 108 ? 0.112 -11.195 -18.484 1 98.06 108 ILE B O 1
ATOM 1963 N N . GLU B 1 109 ? 1.751 -11.156 -19.984 1 98.12 109 GLU B N 1
ATOM 1964 C CA . GLU B 1 109 ? 0.887 -11.602 -21.062 1 98.12 109 GLU B CA 1
ATOM 1965 C C . GLU B 1 109 ? 0.357 -13.008 -20.812 1 98.12 109 GLU B C 1
ATOM 1967 O O . GLU B 1 109 ? -0.819 -13.289 -21.047 1 98.12 109 GLU B O 1
ATOM 1972 N N . ASP B 1 110 ? 1.216 -13.898 -20.359 1 98.19 110 ASP B N 1
ATOM 1973 C CA . ASP B 1 110 ? 0.797 -15.258 -20.016 1 98.19 110 ASP B CA 1
ATOM 1974 C C . ASP B 1 110 ? -0.312 -15.25 -18.969 1 98.19 110 ASP B C 1
ATOM 1976 O O . ASP B 1 110 ? -1.298 -15.977 -19.094 1 98.19 110 ASP B O 1
ATOM 1980 N N . ALA B 1 111 ? -0.114 -14.438 -17.969 1 98.12 111 ALA B N 1
ATOM 1981 C CA . ALA B 1 111 ? -1.088 -14.352 -16.875 1 98.12 111 ALA B CA 1
ATOM 1982 C C . ALA B 1 111 ? -2.416 -13.789 -17.375 1 98.12 111 ALA B C 1
ATOM 1984 O O . ALA B 1 111 ? -3.484 -14.289 -17.016 1 98.12 111 ALA B O 1
ATOM 1985 N N . LEU B 1 112 ? -2.344 -12.781 -18.203 1 97.19 112 LEU B N 1
ATOM 1986 C CA . LEU B 1 112 ? -3.547 -12.172 -18.766 1 97.19 112 LEU B CA 1
ATOM 1987 C C . LEU B 1 112 ? -4.309 -13.164 -19.625 1 97.19 112 LEU B C 1
ATOM 1989 O O . LEU B 1 112 ? -5.539 -13.234 -19.578 1 97.19 112 LEU B O 1
ATOM 1993 N N . LYS B 1 113 ? -3.588 -13.906 -20.438 1 97.31 113 LYS B N 1
ATOM 1994 C CA . LYS B 1 113 ? -4.215 -14.922 -21.266 1 97.31 113 LYS B CA 1
ATOM 1995 C C . LYS B 1 113 ? -4.945 -15.961 -20.422 1 97.31 113 LYS B C 1
ATOM 1997 O O . LYS B 1 113 ? -6.074 -16.344 -20.75 1 97.31 113 LYS B O 1
ATOM 2002 N N . TRP B 1 114 ? -4.309 -16.406 -19.422 1 97.44 114 TRP B N 1
ATOM 2003 C CA . TRP B 1 114 ? -4.93 -17.375 -18.531 1 97.44 114 TRP B CA 1
ATOM 2004 C C . TRP B 1 114 ? -6.191 -16.797 -17.891 1 97.44 114 TRP B C 1
ATOM 2006 O O . TRP B 1 114 ? -7.219 -17.484 -17.812 1 97.44 114 TRP B O 1
ATOM 2016 N N . LEU B 1 115 ? -6.137 -15.562 -17.438 1 96.19 115 LEU B N 1
ATOM 2017 C CA . LEU B 1 115 ? -7.293 -14.906 -16.844 1 96.19 115 LEU B CA 1
ATOM 2018 C C . LEU B 1 115 ? -8.438 -14.797 -17.844 1 96.19 115 LEU B C 1
ATOM 2020 O O . LEU B 1 115 ? -9.602 -15 -17.484 1 96.19 115 LEU B O 1
ATOM 2024 N N . GLN B 1 116 ? -8.094 -14.484 -19.031 1 95.06 116 GLN B N 1
ATOM 2025 C CA . GLN B 1 116 ? -9.102 -14.344 -20.078 1 95.06 116 GLN B CA 1
ATOM 2026 C C . GLN B 1 116 ? -9.852 -15.656 -20.312 1 95.06 116 GLN B C 1
ATOM 2028 O O . GLN B 1 116 ? -11.039 -15.648 -20.625 1 95.06 116 GLN B O 1
ATOM 2033 N N . GLN B 1 117 ? -9.18 -16.766 -20.125 1 94.69 117 GLN B N 1
ATOM 2034 C CA . GLN B 1 117 ? -9.797 -18.078 -20.281 1 94.69 117 GLN B CA 1
ATOM 2035 C C . GLN B 1 117 ? -10.805 -18.344 -19.156 1 94.69 117 GLN B C 1
ATOM 2037 O O . GLN B 1 117 ? -11.664 -19.219 -19.297 1 94.69 117 GLN B O 1
ATOM 2042 N N . HIS B 1 118 ? -10.656 -17.578 -18.141 1 92.88 118 HIS B N 1
ATOM 2043 C CA . HIS B 1 118 ? -11.547 -17.781 -17 1 92.88 118 HIS B CA 1
ATOM 2044 C C . HIS B 1 118 ? -12.531 -16.625 -16.859 1 92.88 118 HIS B C 1
ATOM 2046 O O . HIS B 1 118 ? -13.125 -16.438 -15.805 1 92.88 118 HIS B O 1
ATOM 2052 N N . GLN B 1 119 ? -12.562 -15.797 -17.828 1 88.31 119 GLN B N 1
ATOM 2053 C CA . GLN B 1 119 ? -13.477 -14.656 -17.828 1 88.31 119 GLN B CA 1
ATOM 2054 C C . GLN B 1 119 ? -14.906 -15.094 -18.125 1 88.31 119 GLN B C 1
ATOM 2056 O O . GLN B 1 119 ? -15.141 -15.867 -19.047 1 88.31 119 GLN B O 1
ATOM 2061 N N . MET B 1 120 ? -15.789 -14.688 -17.312 1 86.94 120 MET B N 1
ATOM 2062 C CA . MET B 1 120 ? -17.219 -14.961 -17.5 1 86.94 120 MET B CA 1
ATOM 2063 C C . MET B 1 120 ? -17.844 -13.953 -18.453 1 86.94 120 MET B C 1
ATOM 2065 O O . MET B 1 120 ? -17.203 -12.977 -18.844 1 86.94 120 MET B O 1
ATOM 2069 N N . GLU B 1 121 ? -19.062 -14.203 -18.797 1 83.5 121 GLU B N 1
ATOM 2070 C CA . GLU B 1 121 ? -19.781 -13.312 -19.703 1 83.5 121 GLU B CA 1
ATOM 2071 C C . GLU B 1 121 ? -19.938 -11.922 -19.109 1 83.5 121 GLU B C 1
ATOM 2073 O O . GLU B 1 121 ? -19.969 -10.922 -19.844 1 83.5 121 GLU B O 1
ATOM 2078 N N . SER B 1 122 ? -20 -11.812 -17.875 1 80.44 122 SER B N 1
ATOM 2079 C CA . SER B 1 122 ? -20.156 -10.555 -17.156 1 80.44 122 SER B CA 1
ATOM 2080 C C . SER B 1 122 ? -18.891 -9.719 -17.203 1 80.44 122 SER B C 1
ATOM 2082 O O . SER B 1 122 ? -18.906 -8.531 -16.859 1 80.44 122 SER B O 1
ATOM 2084 N N . GLY B 1 123 ? -17.781 -10.359 -17.656 1 77.06 123 GLY B N 1
ATOM 2085 C CA . GLY B 1 123 ? -16.484 -9.68 -17.625 1 77.06 123 GLY B CA 1
ATOM 2086 C C . GLY B 1 123 ? -15.688 -9.984 -16.375 1 77.06 123 GLY B C 1
ATOM 2087 O O . GLY B 1 123 ? -14.477 -9.734 -16.344 1 77.06 123 GLY B O 1
ATOM 2088 N N . CYS B 1 124 ? -16.516 -10.5 -15.477 1 80 124 CYS B N 1
ATOM 2089 C CA . CYS B 1 124 ? -15.844 -10.891 -14.242 1 80 124 CYS B CA 1
ATOM 2090 C C . CYS B 1 124 ? -15.156 -12.242 -14.398 1 80 124 CYS B C 1
ATOM 2092 O O . CYS B 1 124 ? -15.461 -12.992 -15.328 1 80 124 CYS B O 1
ATOM 2094 N N . PHE B 1 125 ? -14.133 -12.484 -13.586 1 82.56 125 PHE B N 1
ATOM 2095 C CA . PHE B 1 125 ? -13.414 -13.75 -13.68 1 82.56 125 PHE B CA 1
ATOM 2096 C C . PHE B 1 125 ? -14.008 -14.781 -12.719 1 82.56 125 PHE B C 1
ATOM 2098 O O . PHE B 1 125 ? -14.398 -14.438 -11.602 1 82.56 125 PHE B O 1
ATOM 2105 N N . GLN B 1 126 ? -14.016 -15.977 -13.273 1 85.06 126 GLN B N 1
ATOM 2106 C CA . GLN B 1 126 ? -14.375 -17.078 -12.391 1 85.06 126 GLN B CA 1
ATOM 2107 C C . GLN B 1 126 ? -13.336 -17.266 -11.289 1 85.06 126 GLN B C 1
ATOM 2109 O O . GLN B 1 126 ? -12.133 -17.234 -11.547 1 85.06 126 GLN B O 1
ATOM 2114 N N . SER B 1 127 ? -13.812 -17.328 -10.117 1 85.5 127 SER B N 1
ATOM 2115 C CA . SER B 1 127 ? -12.898 -17.562 -9.008 1 85.5 127 SER B CA 1
ATOM 2116 C C . SER B 1 127 ? -12.438 -19.016 -8.969 1 85.5 127 SER B C 1
ATOM 2118 O O . SER B 1 127 ? -13.25 -19.922 -8.766 1 85.5 127 SER B O 1
ATOM 2120 N N . VAL B 1 128 ? -11.219 -19.234 -9.266 1 89.62 128 VAL B N 1
ATOM 2121 C CA . VAL B 1 128 ? -10.641 -20.578 -9.203 1 89.62 128 VAL B CA 1
ATOM 2122 C C . VAL B 1 128 ? -9.375 -20.547 -8.352 1 89.62 128 VAL B C 1
ATOM 2124 O O . VAL B 1 128 ? -8.711 -19.516 -8.234 1 89.62 128 VAL B O 1
ATOM 2127 N N . GLY B 1 129 ? -9.109 -21.766 -7.699 1 90.62 129 GLY B N 1
ATOM 2128 C CA . GLY B 1 129 ? -7.895 -21.922 -6.918 1 90.62 129 GLY B CA 1
ATOM 2129 C C . GLY B 1 129 ? -8.055 -21.5 -5.473 1 90.62 129 GLY B C 1
ATOM 2130 O O . GLY B 1 129 ? -9.078 -20.922 -5.098 1 90.62 129 GLY B O 1
ATOM 2131 N N . LYS B 1 130 ? -7.012 -21.797 -4.695 1 85.81 130 LYS B N 1
ATOM 2132 C CA . LYS B 1 130 ? -7.07 -21.547 -3.262 1 85.81 130 LYS B CA 1
ATOM 2133 C C . LYS B 1 130 ? -6.082 -20.453 -2.861 1 85.81 130 LYS B C 1
ATOM 2135 O O . LYS B 1 130 ? -5.035 -20.281 -3.492 1 85.81 130 LYS B O 1
ATOM 2140 N N . LEU B 1 131 ? -6.562 -19.688 -1.881 1 89.31 131 LEU B N 1
ATOM 2141 C CA . LEU B 1 131 ? -5.703 -18.703 -1.24 1 89.31 131 LEU B CA 1
ATOM 2142 C C . LEU B 1 131 ? -5.355 -19.125 0.183 1 89.31 131 LEU B C 1
ATOM 2144 O O . LEU B 1 131 ? -5.793 -20.172 0.647 1 89.31 131 LEU B O 1
ATOM 2148 N N . LEU B 1 132 ? -4.539 -18.391 0.834 1 80.31 132 LEU B N 1
ATOM 2149 C CA . LEU B 1 132 ? -4 -18.797 2.131 1 80.31 132 LEU B CA 1
ATOM 2150 C C . LEU B 1 132 ? -5.121 -18.969 3.152 1 80.31 132 LEU B C 1
ATOM 2152 O O . LEU B 1 132 ? -5.141 -19.953 3.893 1 80.31 132 LEU B O 1
ATOM 2156 N N . ASN B 1 133 ? -6.035 -18.094 3.307 1 70.69 133 ASN B N 1
ATOM 2157 C CA . ASN B 1 133 ? -7.043 -18.188 4.355 1 70.69 133 ASN B CA 1
ATOM 2158 C C . ASN B 1 133 ? -8.344 -18.797 3.834 1 70.69 133 ASN B C 1
ATOM 2160 O O . ASN B 1 133 ? -9.219 -19.156 4.617 1 70.69 133 ASN B O 1
ATOM 2164 N N . ASN B 1 134 ? -8.719 -18.656 2.574 1 62.28 134 ASN B N 1
ATOM 2165 C CA . ASN B 1 134 ? -10.023 -19.156 2.156 1 62.28 134 ASN B CA 1
ATOM 2166 C C . ASN B 1 134 ? -9.953 -20.625 1.744 1 62.28 134 ASN B C 1
ATOM 2168 O O . ASN B 1 134 ? -10.914 -21.172 1.216 1 62.28 134 ASN B O 1
ATOM 2172 N N . ALA B 1 135 ? -8.805 -21.359 1.841 1 49.19 135 ALA B N 1
ATOM 2173 C CA . ALA B 1 135 ? -8.766 -22.781 1.479 1 49.19 135 ALA B CA 1
ATOM 2174 C C . ALA B 1 135 ? -9.938 -23.531 2.1 1 49.19 135 ALA B C 1
ATOM 2176 O O . ALA B 1 135 ? -10.336 -24.578 1.595 1 49.19 135 ALA B O 1
ATOM 2177 N N . LEU B 1 136 ? -10.562 -23.094 3.207 1 41.62 136 LEU B N 1
ATOM 2178 C CA . LEU B 1 136 ? -11.555 -24.016 3.742 1 41.62 136 LEU B CA 1
ATOM 2179 C C . LEU B 1 136 ? -12.836 -23.984 2.912 1 41.62 136 LEU B C 1
ATOM 2181 O O . LEU B 1 136 ? -13.742 -24.797 3.123 1 41.62 136 LEU B O 1
ATOM 2185 N N . GLN B 1 137 ? -13.016 -22.844 2.301 1 37.28 137 GLN B N 1
ATOM 2186 C CA . GLN B 1 137 ? -14.391 -22.984 1.847 1 37.28 137 GLN B CA 1
ATOM 2187 C C . GLN B 1 137 ? -14.484 -23.906 0.639 1 37.28 137 GLN B C 1
ATOM 2189 O O . GLN B 1 137 ? -15.57 -24.125 0.099 1 37.28 137 GLN B O 1
ATOM 2194 N N . VAL B 1 138 ? -13.375 -24.375 0.074 1 33.5 138 VAL B N 1
ATOM 2195 C CA . VAL B 1 138 ? -13.867 -25.312 -0.93 1 33.5 138 VAL B CA 1
ATOM 2196 C C . VAL B 1 138 ? -14.328 -26.594 -0.252 1 33.5 138 VAL B C 1
ATOM 2198 O O . VAL B 1 138 ? -13.742 -27.031 0.737 1 33.5 138 VAL B O 1
#

Secondary structure (DSSP, 8-state):
-TTGGG--GGGG-----SSHHHHHHHHHHHHHHHHHHHHTT---HHHHHHHHHHHHHHHHHHHTTB-TTS-B-TTGGGSSS--HHHHHHHHHHHHHHTTTS---HHHHHHHHHHHHHTB-TTSPBP--S--TTTGGG-/-TTTTT--GGGG-----SSHHHHHHHHHHHHHHHHHHHHTT---HHHHHHHHHHHHHHHHHHHTTB-TTS-B-TTGGGSSS--HHHHHHHHHHHHHHTTTS---HHHHHHHHHHHHHTB-TTSPBP--S--TTTGGG-

Organism: Alligator mississippiensis (NCBI:txid8496)

Sequence (276 aa):
MMGAALQNIDRLLAMPHGCGEQNMVRFAPNIYIQQYLEKSGQLTPEIRDKAQGFLKSGYQRELKYKHDDGSYSAFGKSDATGNTWLTAFVVKCFGQARPYIFIDQQHIEDALKWLQQHQMESGCFQSVGKLLNNALQVMMGAALQNIDRLLAMPHGCGEQNMVRFAPNIYIQQYLEKSGQLTPEIRDKAQGFLKSGYQRELKYKHDDGSYSAFGKSDATGNTWLTAFVVKCFGQARPYIFIDQQHIEDALKWLQQHQMESGCFQSVGKLLNNALQV

Radius of gyration: 19.83 Å; Cα contacts (8 Å, |Δi|>4): 412; chains: 2; bounding box: 40×56×42 Å

pLDDT: mean 88.87, std 15.67, range [26.75, 98.62]